Protein 8CRV (pdb70)

GO terms:
  GO:0008804 carbamate kinase activity (F, IMP)
  GO:0008804 carbamate kinase activity (F, EXP)

InterPro domains:
  IPR001048 Aspartate/glutamate/uridylate kinase [PF00696] (1-283)
  IPR003964 Carbamate kinase [PIRSF000723] (2-301)
  IPR003964 Carbamate kinase [PTHR30409] (2-302)
  IPR003964 Carbamate kinase [TIGR00746] (1-301)
  IPR003964 Carbamate kinase [cd04235] (2-301)
  IPR036393 Acetylglutamate kinase-like superfamily [G3DSA:3.40.1160.10] (1-301)
  IPR036393 Acetylglutamate kinase-like superfamily [SSF53633] (1-300)

Sequence (312 aa):
NAMRIVVALGGNALLRRRGEPMTADNQRENVRIAAEQQIAKVAPGNELVIAHGNGPQVGLLALQGAAYDKVSPYPLDVLGAETEGMIGYMIEQEMMGNLLPFEVPFATILTQVEVDGKDPAFQNPTKPIGPVYSREEAERLAAEKGWSIITTPDGDKFRRVVPSPRPKKRRIFEIRRPVKWLLEKGTIVICAGGGGIPTMYDEAGKKLSGVEAVIDKDLCSSLLAQELVADILIIATDVDDAAYVDWGKPTQKAIAQAHPDELERLGFAAGSMGPKVQQAAIEFARATGKDAVIGSSLADIVAITEGKAGTRVSTRKAGIEEYR

B-factor: mean 30.14, std 11.18, range [13.83, 91.55]

Solvent-accessible surface area: 15103 Å² total; per-residue (Å²): 189,59,52,35,0,0,0,1,1,9,20,67,20,1,13,113,228,89,41,89,33,59,58,119,30,0,55,97,10,1,112,82,4,1,80,37,1,12,137,7,9,96,66,36,48,0,0,0,0,1,4,18,30,48,7,3,15,55,53,17,77,98,20,39,82,121,134,173,97,98,70,136,60,8,18,54,16,6,25,70,1,4,35,64,0,0,121,8,3,58,72,5,0,30,120,81,21,89,187,140,40,60,41,20,46,36,94,2,65,0,13,1,65,41,183,15,103,15,48,140,98,30,79,73,48,8,8,37,76,19,53,151,142,69,4,108,120,11,32,94,112,99,66,56,51,60,43,96,58,77,128,90,24,63,33,11,1,20,39,2,114,13,109,100,4,55,32,19,162,52,2,59,134,52,1,113,170,39,8,5,0,1,2,1,3,7,0,5,15,3,5,57,72,66,188,87,49,179,135,52,52,39,24,58,1,25,5,43,39,2,22,0,1,2,25,0,0,54,45,0,108,2,52,6,0,1,0,3,25,85,67,66,7,3,56,17,54,180,65,111,143,74,70,68,17,0,4,23,1,28,0,86,35,0,76,161,63,40,31,48,71,63,125,38,2,67,41,1,66,0,0,6,47,0,0,112,63,47,43,90,6,0,0,0,0,18,15,76,48,2,60,29,0,28,98,37,140,16,3,1,33,0,0,47,154,125,87,28,53,85,90,135

Secondary structure (DSSP, 8-state):
---EEEEEE-GGGTS-TTS---HHHHHHHHHHHHHHHGGG-TTSEEEEEE--HHHHHHHHHHHHH--SSPPPPHHHHHHHHHHHHHHHHHHHHHTTS-TTS-EEE---EEE--TT-GGGGS--EEEEEEE-HHHHHHHHHHH--EEEEETTEEEEEE--PPP-EETTHHHHHHHHHTT-EEEEEETT-EEEEE-TTS--EEE-S----HHHHHHHHHHHTT-SEEEEE-SSSS-EESTTSTT-EEEEEE-HHHHHHHTTTSSTTHHHHHHHHHHHHHHSSEEEEE-GGGHHHHHTTSSSEEE-SSS-SEEE-

Foldseek 3Di:
DEFEEEEEAEPCLQANPPDADDLVRRLVSLLVLLVLVLVNQPRYLAEYEYAQVRPLQVLQAVQVVDDPDRHDFSLVSQQVSLVSNVVSNVVSNCVPDDVVQAEERDAKEFEFEPPFCLQVPFDAFGYDWAAPVVVVVCCVVPVFDWDDDPNTITTGFGAGATDDIDCLVVSLVCSVVRYHYYYCYNVHRYWYADPVNPDIDGDRYGYDSLSSSLNSCLSNVGQEYEHADPAFEDWDPPPHPPIFGWLEAELVQCVVRPCCDDPNNVNSVSQNVSQVSRQHKYFYGHSNCVVCVVVSNTGYIYHNPDHGTDTD

Structure (mmCIF, N/CA/C/O backbone):
data_8CRV
#
_entry.id   8CRV
#
_cell.length_a   56.560
_cell.length_b   56.560
_cell.length_c   250.370
_cell.angle_alpha   90.000
_cell.angle_beta   90.000
_cell.angle_gamma   90.000
#
_symmetry.space_group_name_H-M   'P 43 21 2'
#
loop_
_entity.id
_entity.type
_entity.pdbx_description
1 polymer 'Carbamate kinase'
2 non-polymer 1,2-ETHANEDIOL
3 non-polymer 'FORMIC ACID'
4 non-polymer 'oxidanyl dihydrogen phosphate'
5 non-polymer 'SULFATE ION'
6 water water
#
loop_
_atom_site.group_PDB
_atom_site.id
_atom_site.type_symbol
_atom_site.label_atom_id
_atom_site.label_alt_id
_atom_site.label_comp_id
_atom_site.label_asym_id
_atom_site.label_entity_id
_atom_site.label_seq_id
_atom_site.pdbx_PDB_ins_code
_atom_site.Cartn_x
_atom_site.Cartn_y
_atom_site.Cartn_z
_atom_site.occupancy
_atom_site.B_iso_or_equiv
_atom_site.auth_seq_id
_atom_site.auth_comp_id
_atom_site.auth_asym_id
_atom_site.auth_atom_id
_atom_site.pdbx_PDB_model_num
ATOM 1 N N . ASN A 1 2 ? 7.88756 8.63034 -21.85352 1.000 59.50619 -1 ASN A N 1
ATOM 2 C CA . ASN A 1 2 ? 8.52366 7.64167 -20.98913 1.000 63.17296 -1 ASN A CA 1
ATOM 3 C C . ASN A 1 2 ? 7.47799 6.85021 -20.19709 1.000 60.98104 -1 ASN A C 1
ATOM 4 O O . ASN A 1 2 ? 6.57899 6.24097 -20.78472 1.000 52.60731 -1 ASN A O 1
ATOM 9 N N . ALA A 1 3 ? 7.60871 6.86150 -18.87026 1.000 56.47443 0 ALA A N 1
ATOM 10 C CA . ALA A 1 3 ? 6.69107 6.13398 -18.00447 1.000 53.65789 0 ALA A CA 1
ATOM 11 C C . ALA A 1 3 ? 5.26421 6.64099 -18.17012 1.000 55.50619 0 ALA A C 1
ATOM 12 O O . ALA A 1 3 ? 5.02847 7.82106 -18.44112 1.000 52.07533 0 ALA A O 1
ATOM 14 N N . MET A 1 4 ? 4.30056 5.73439 -18.00727 1.000 34.77155 1 MET A N 1
ATOM 15 C CA . MET A 1 4 ? 2.90486 6.12968 -17.95083 1.000 24.06764 1 MET A CA 1
ATOM 16 C C . MET A 1 4 ? 2.22647 5.41441 -16.79544 1.000 24.93862 1 MET A C 1
ATOM 17 O O . MET A 1 4 ? 2.58745 4.29224 -16.42600 1.000 26.88404 1 MET A O 1
ATOM 22 N N . ARG A 1 5 ? 1.25797 6.09681 -16.20777 1.000 24.55976 2 ARG A N 1
ATOM 23 C CA . ARG A 1 5 ? 0.40007 5.49345 -15.20585 1.000 21.76166 2 ARG A CA 1
ATOM 24 C C . ARG A 1 5 ? -0.83737 4.94124 -15.90381 1.000 21.63412 2 ARG A C 1
ATOM 25 O O . ARG A 1 5 ? -1.61787 5.69309 -16.50296 1.000 21.25584 2 ARG A O 1
ATOM 33 N N . ILE A 1 6 ? -1.00184 3.62461 -15.82786 1.000 20.96956 3 ILE A N 1
ATOM 34 C CA . ILE A 1 6 ? -1.97559 2.87157 -16.60652 1.000 19.22162 3 ILE A CA 1
ATOM 35 C C . ILE A 1 6 ? -2.97382 2.24265 -15.65467 1.000 19.44934 3 ILE A C 1
ATOM 36 O O . ILE A 1 6 ? -2.57350 1.54197 -14.72192 1.000 21.83920 3 ILE A O 1
ATOM 41 N N . VAL A 1 7 ? -4.26547 2.45217 -15.90031 1.000 17.95130 4 VAL A N 1
ATOM 42 C CA . VAL A 1 7 ? -5.30510 1.65793 -15.24604 1.000 18.34350 4 VAL A CA 1
ATOM 43 C C . VAL A 1 7 ? -5.88051 0.71761 -16.29827 1.000 20.17112 4 VAL A C 1
ATOM 44 O O . VAL A 1 7 ? -6.39499 1.17407 -17.32660 1.000 21.41304 4 VAL A O 1
ATOM 48 N N . VAL A 1 8 ? -5.78398 -0.59027 -16.05459 1.000 18.76743 5 VAL A N 1
ATOM 49 C CA . VAL A 1 8 ? -6.35178 -1.60873 -16.94043 1.000 17.95160 5 VAL A CA 1
ATOM 50 C C . VAL A 1 8 ? -7.56833 -2.19764 -16.24609 1.000 19.96267 5 VAL A C 1
ATOM 51 O O . VAL A 1 8 ? -7.45013 -2.74175 -15.13980 1.000 23.00685 5 VAL A O 1
ATOM 55 N N . ALA A 1 9 ? -8.73644 -2.10346 -16.88029 1.000 19.24176 6 ALA A N 1
ATOM 56 C CA . ALA A 1 9 ? -9.95712 -2.69498 -16.33445 1.000 20.28641 6 ALA A CA 1
ATOM 57 C C . ALA A 1 9 ? -10.22767 -4.00311 -17.06383 1.000 19.82524 6 ALA A C 1
ATOM 58 O O . ALA A 1 9 ? -10.59423 -4.00411 -18.24572 1.000 21.98137 6 ALA A O 1
ATOM 60 N N . LEU A 1 10 ? -10.05485 -5.11279 -16.35960 1.000 22.03823 7 LEU A N 1
ATOM 61 C CA . LEU A 1 10 ? -10.24267 -6.43171 -16.95173 1.000 24.32257 7 LEU A CA 1
ATOM 62 C C . LEU A 1 10 ? -11.72649 -6.75103 -17.05471 1.000 28.72350 7 LEU A C 1
ATOM 63 O O . LEU A 1 10 ? -12.47819 -6.55537 -16.09594 1.000 41.50544 7 LEU A O 1
ATOM 68 N N . GLY A 1 11 ? -12.13977 -7.26755 -18.20548 1.000 35.73937 8 GLY A N 1
ATOM 69 C CA . GLY A 1 11 ? -13.52014 -7.66550 -18.37210 1.000 52.44972 8 GLY A CA 1
ATOM 70 C C . GLY A 1 11 ? -13.85277 -8.92327 -17.59216 1.000 49.66058 8 GLY A C 1
ATOM 71 O O . GLY A 1 11 ? -12.98109 -9.70165 -17.20087 1.000 41.35910 8 GLY A O 1
ATOM 72 N N . GLY A 1 12 ? -15.15221 -9.11331 -17.34925 1.000 60.35169 9 GLY A N 1
ATOM 73 C CA . GLY A 1 12 ? -15.59548 -10.31771 -16.66408 1.000 55.82900 9 GLY A CA 1
ATOM 74 C C . GLY A 1 12 ? -15.26526 -11.57832 -17.44025 1.000 43.97109 9 GLY A C 1
ATOM 75 O O . GLY A 1 12 ? -14.83852 -12.58336 -16.86007 1.000 41.84030 9 GLY A O 1
ATOM 76 N N . ASN A 1 13 ? -15.44924 -11.54047 -18.76500 1.000 42.98408 10 ASN A N 1
ATOM 77 C CA . ASN A 1 13 ? -15.07589 -12.67314 -19.60433 1.000 31.51417 10 ASN A CA 1
ATOM 78 C C . ASN A 1 13 ? -13.58014 -12.95084 -19.56672 1.000 31.27268 10 ASN A C 1
ATOM 79 O O . ASN A 1 13 ? -13.15845 -14.04640 -19.94712 1.000 33.88022 10 ASN A O 1
ATOM 84 N N . ALA A 1 14 ? -12.76982 -11.99755 -19.10027 1.000 35.62987 11 ALA A N 1
ATOM 85 C CA . ALA A 1 14 ? -11.33826 -12.24863 -18.97779 1.000 35.12102 11 ALA A CA 1
ATOM 86 C C . ALA A 1 14 ? -11.01007 -13.21151 -17.84317 1.000 32.84993 11 ALA A C 1
ATOM 87 O O . ALA A 1 14 ? -9.91651 -13.78578 -17.83385 1.000 43.20005 11 ALA A O 1
ATOM 89 N N . LEU A 1 15 ? -11.90508 -13.37603 -16.87303 1.000 27.99567 12 LEU A N 1
ATOM 90 C CA . LEU A 1 15 ? -11.66223 -14.28874 -15.75995 1.000 24.08374 12 LEU A CA 1
ATOM 91 C C . LEU A 1 15 ? -12.38720 -15.61083 -15.91585 1.000 26.03893 12 LEU A C 1
ATOM 92 O O . LEU A 1 15 ? -11.90709 -16.63691 -15.41877 1.000 22.45543 12 LEU A O 1
ATOM 97 N N . LEU A 1 16 ? -13.55529 -15.59163 -16.54864 1.000 22.85349 13 LEU A N 1
ATOM 98 C CA . LEU A 1 16 ? -14.33866 -16.79803 -16.76072 1.000 23.07314 13 LEU A CA 1
ATOM 99 C C . LEU A 1 16 ? -15.13843 -16.63399 -18.04107 1.000 26.50468 13 LEU A C 1
ATOM 100 O O . LEU A 1 16 ? -15.88961 -15.66209 -18.19327 1.000 24.14387 13 LEU A O 1
ATOM 105 N N . ARG A 1 17 ? -14.98590 -17.58937 -18.94787 1.000 21.46200 14 ARG A N 1
ATOM 106 C CA . ARG A 1 17 ? -15.73939 -17.54299 -20.18944 1.000 23.30841 14 ARG A CA 1
ATOM 107 C C . ARG A 1 17 ? -17.14555 -18.10550 -19.99982 1.000 24.22034 14 ARG A C 1
ATOM 108 O O . ARG A 1 17 ? -17.41947 -18.88479 -19.08368 1.000 24.83016 14 ARG A O 1
ATOM 116 N N A ARG A 1 18 ? -18.04959 -17.71169 -20.89265 0.595 25.23288 15 ARG A N 1
ATOM 117 N N B ARG A 1 18 ? -18.03835 -17.72337 -20.91056 0.405 25.27195 15 ARG A N 1
ATOM 118 C CA A ARG A 1 18 ? -19.36386 -18.33018 -20.88179 0.595 23.66550 15 ARG A CA 1
ATOM 119 C CA B ARG A 1 18 ? -19.35503 -18.33922 -20.94913 0.405 23.78616 15 ARG A CA 1
ATOM 120 C C A ARG A 1 18 ? -19.23616 -19.81602 -21.19070 0.595 24.35930 15 ARG A C 1
ATOM 121 C C B ARG A 1 18 ? -19.22706 -19.83610 -21.20420 0.405 24.39918 15 ARG A C 1
ATOM 122 O O A ARG A 1 18 ? -18.38523 -20.23085 -21.98427 0.595 24.39245 15 ARG A O 1
ATOM 123 O O B ARG A 1 18 ? -18.37735 -20.27862 -21.98347 0.405 24.47561 15 ARG A O 1
ATOM 138 N N . GLY A 1 19 ? -20.06499 -20.62034 -20.52358 1.000 22.92131 16 GLY A N 1
ATOM 139 C CA . GLY A 1 19 ? -20.15226 -22.04385 -20.77506 1.000 25.07595 16 GLY A CA 1
ATOM 140 C C . GLY A 1 19 ? -19.20224 -22.91633 -19.98366 1.000 25.95041 16 GLY A C 1
ATOM 141 O O . GLY A 1 19 ? -19.17863 -24.13304 -20.20783 1.000 26.10742 16 GLY A O 1
ATOM 142 N N . GLU A 1 20 ? -18.40955 -22.34286 -19.08578 1.000 24.69526 17 GLU A N 1
ATOM 143 C CA . GLU A 1 20 ? -17.56033 -23.14683 -18.21938 1.000 22.07515 17 GLU A CA 1
ATOM 144 C C . GLU A 1 20 ? -17.91041 -22.86866 -16.76604 1.000 22.73671 17 GLU A C 1
ATOM 145 O O . GLU A 1 20 ? -18.28867 -21.74816 -16.41404 1.000 21.94710 17 GLU A O 1
ATOM 151 N N . PRO A 1 21 ? -17.78674 -23.86399 -15.90730 1.000 21.30129 18 PRO A N 1
ATOM 152 C CA . PRO A 1 21 ? -18.17829 -23.67321 -14.50856 1.000 19.48573 18 PRO A CA 1
ATOM 153 C C . PRO A 1 21 ? -17.21840 -22.75748 -13.76846 1.000 20.92140 18 PRO A C 1
ATOM 154 O O . PRO A 1 21 ? -16.03358 -22.64591 -14.09987 1.000 20.47684 18 PRO A O 1
ATOM 158 N N . MET A 1 22 ? -17.76154 -22.09789 -12.74121 1.000 19.85764 19 MET A N 1
ATOM 159 C CA . MET A 1 22 ? -17.02938 -21.14808 -11.90586 1.000 19.84671 19 MET A CA 1
ATOM 160 C C . MET A 1 22 ? -16.19224 -21.92549 -10.89316 1.000 21.80040 19 MET A C 1
ATOM 161 O O . MET A 1 22 ? -16.55301 -22.09792 -9.72734 1.000 23.28575 19 MET A O 1
ATOM 166 N N . THR A 1 23 ? -15.05323 -22.42485 -11.36080 1.000 21.36073 20 THR A N 1
ATOM 167 C CA . THR A 1 23 ? -14.12290 -23.14256 -10.50357 1.000 21.99543 20 THR A CA 1
ATOM 168 C C . THR A 1 23 ? -12.80885 -22.38849 -10.44294 1.000 22.39131 20 THR A C 1
ATOM 169 O O . THR A 1 23 ? -12.48778 -21.58650 -11.32007 1.000 19.79673 20 THR A O 1
ATOM 173 N N . ALA A 1 24 ? -12.04663 -22.65483 -9.38217 1.000 18.76067 21 ALA A N 1
ATOM 174 C CA . ALA A 1 24 ? -10.74337 -22.02303 -9.24994 1.000 20.23357 21 ALA A CA 1
ATOM 175 C C . ALA A 1 24 ? -9.83580 -22.38199 -10.41779 1.000 19.77004 21 ALA A C 1
ATOM 176 O O . ALA A 1 24 ? -9.12571 -21.52015 -10.94650 1.000 19.79858 21 ALA A O 1
ATOM 178 N N . ASP A 1 25 ? -9.83371 -23.65764 -10.82439 1.000 20.32219 22 ASP A N 1
ATOM 179 C CA . ASP A 1 25 ? -8.99478 -24.08428 -11.94131 1.000 20.87561 22 ASP A CA 1
ATOM 180 C C . ASP A 1 25 ? -9.35241 -23.34464 -13.22285 1.000 20.41213 22 ASP A C 1
ATOM 181 O O . ASP A 1 25 ? -8.46407 -22.93746 -13.96997 1.000 22.86896 22 ASP A O 1
ATOM 186 N N . ASN A 1 26 ? -10.64717 -23.19056 -13.50220 1.000 19.21405 23 ASN A N 1
ATOM 187 C CA . ASN A 1 26 ? -11.05048 -22.50219 -14.72786 1.000 20.79126 23 ASN A CA 1
ATOM 188 C C . ASN A 1 26 ? -10.69181 -21.02606 -14.67434 1.000 20.27492 23 ASN A C 1
ATOM 189 O O . ASN A 1 26 ? -10.22719 -20.46044 -15.67364 1.000 21.98246 23 ASN A O 1
ATOM 194 N N . GLN A 1 27 ? -10.86660 -20.39097 -13.50974 1.000 17.85633 24 GLN A N 1
ATOM 195 C CA . GLN A 1 27 ? -10.48182 -18.98969 -13.39978 1.000 17.69772 24 GLN A CA 1
ATOM 196 C C . GLN A 1 27 ? -8.97458 -18.82214 -13.54522 1.000 21.30505 24 GLN A C 1
ATOM 197 O O . GLN A 1 27 ? -8.50729 -17.91856 -14.25171 1.000 19.72901 24 GLN A O 1
ATOM 203 N N . ARG A 1 28 ? -8.19483 -19.68404 -12.88959 1.000 22.14764 25 ARG A N 1
ATOM 204 C CA . ARG A 1 28 ? -6.74289 -19.51811 -12.91407 1.000 21.52100 25 ARG A CA 1
ATOM 205 C C . ARG A 1 28 ? -6.19592 -19.59251 -14.33566 1.000 22.10621 25 ARG A C 1
ATOM 206 O O . ARG A 1 28 ? -5.28220 -18.84545 -14.70051 1.000 23.11588 25 ARG A O 1
ATOM 214 N N . GLU A 1 29 ? -6.71869 -20.49866 -15.15737 1.000 21.84259 26 GLU A N 1
ATOM 215 C CA . GLU A 1 29 ? -6.15488 -20.57750 -16.50148 1.000 24.28340 26 GLU A CA 1
ATOM 216 C C . GLU A 1 29 ? -6.46024 -19.31498 -17.30833 1.000 21.66610 26 GLU A C 1
ATOM 217 O O . GLU A 1 29 ? -5.62864 -18.87916 -18.11233 1.000 23.47295 26 GLU A O 1
ATOM 223 N N . ASN A 1 30 ? -7.60876 -18.67763 -17.06447 1.000 21.37905 27 ASN A N 1
ATOM 224 C CA . ASN A 1 30 ? -7.88408 -17.40516 -17.72217 1.000 18.65974 27 ASN A CA 1
ATOM 225 C C . ASN A 1 30 ? -7.04131 -16.28383 -17.14084 1.000 21.21380 27 ASN A C 1
ATOM 226 O O . ASN A 1 30 ? -6.53992 -15.42910 -17.88116 1.000 21.71278 27 ASN A O 1
ATOM 231 N N . VAL A 1 31 ? -6.85667 -16.27557 -15.82269 1.000 20.51768 28 VAL A N 1
ATOM 232 C CA . VAL A 1 31 ? -6.01230 -15.24632 -15.22528 1.000 18.68432 28 VAL A CA 1
ATOM 233 C C . VAL A 1 31 ? -4.59432 -15.35178 -15.76174 1.000 19.78139 28 VAL A C 1
ATOM 234 O O . VAL A 1 31 ? -3.93983 -14.33859 -16.02672 1.000 21.36483 28 VAL A O 1
ATOM 238 N N . ARG A 1 32 ? -4.09237 -16.58008 -15.92598 1.000 19.50475 29 ARG A N 1
ATOM 239 C CA . ARG A 1 32 ? -2.73771 -16.75364 -16.44254 1.000 21.19724 29 ARG A CA 1
ATOM 240 C C . ARG A 1 32 ? -2.59563 -16.15856 -17.83972 1.000 24.34613 29 ARG A C 1
ATOM 241 O O . ARG A 1 32 ? -1.60406 -15.48525 -18.13503 1.000 25.97337 29 ARG A O 1
ATOM 249 N N . ILE A 1 33 ? -3.59017 -16.38188 -18.70566 1.000 23.01554 30 ILE A N 1
ATOM 250 C CA . ILE A 1 33 ? -3.58217 -15.78997 -20.04349 1.000 22.48653 30 ILE A CA 1
ATOM 251 C C . ILE A 1 33 ? -3.55691 -14.26625 -19.95524 1.000 25.88845 30 ILE A C 1
ATOM 252 O O . ILE A 1 33 ? -2.78221 -13.60065 -20.65587 1.000 27.27287 30 ILE A O 1
ATOM 257 N N . ALA A 1 34 ? -4.40027 -13.69216 -19.09190 1.000 22.88069 31 ALA A N 1
ATOM 258 C CA . ALA A 1 34 ? -4.45319 -12.24035 -18.94366 1.000 20.90934 31 ALA A CA 1
ATOM 259 C C . ALA A 1 34 ? -3.14736 -11.68782 -18.38791 1.000 23.67763 31 ALA A C 1
ATOM 260 O O . ALA A 1 34 ? -2.64367 -10.66286 -18.86402 1.000 25.53707 31 ALA A O 1
ATOM 262 N N . ALA A 1 35 ? -2.60642 -12.33160 -17.35205 1.000 23.04107 32 ALA A N 1
ATOM 263 C CA . ALA A 1 35 ? -1.35410 -11.87791 -16.75931 1.000 23.43405 32 ALA A CA 1
ATOM 264 C C . ALA A 1 35 ? -0.22088 -11.86045 -17.78100 1.000 23.35464 32 ALA A C 1
ATOM 265 O O . ALA A 1 35 ? 0.59975 -10.93218 -17.79351 1.000 23.52338 32 ALA A O 1
ATOM 267 N N . GLU A 1 36 ? -0.16463 -12.87027 -18.65504 1.000 22.07173 33 GLU A N 1
ATOM 268 C CA . GLU A 1 36 ? 0.88198 -12.90679 -19.67287 1.000 21.20376 33 GLU A CA 1
ATOM 269 C C . GLU A 1 36 ? 0.80289 -11.68341 -20.57063 1.000 24.40167 33 GLU A C 1
ATOM 270 O O . GLU A 1 36 ? 1.83111 -11.14923 -20.99544 1.000 27.63855 33 GLU A O 1
ATOM 276 N N A GLN A 1 37 ? -0.41363 -11.20629 -20.82881 0.583 24.13344 34 GLN A N 1
ATOM 277 N N B GLN A 1 37 ? -0.40940 -11.21184 -20.86302 0.417 24.17677 34 GLN A N 1
ATOM 278 C CA A GLN A 1 37 ? -0.61721 -10.05688 -21.70109 0.583 24.11046 34 GLN A CA 1
ATOM 279 C CA B GLN A 1 37 ? -0.54174 -10.03140 -21.71145 0.417 24.12255 34 GLN A CA 1
ATOM 280 C C A GLN A 1 37 ? -0.33606 -8.75181 -20.96479 0.583 23.18771 34 GLN A C 1
ATOM 281 C C B GLN A 1 37 ? -0.26525 -8.75332 -20.93001 0.417 23.22622 34 GLN A C 1
ATOM 282 O O A GLN A 1 37 ? 0.38459 -7.88562 -21.47605 0.583 26.46118 34 GLN A O 1
ATOM 283 O O B GLN A 1 37 ? 0.50219 -7.89564 -21.38408 0.417 25.98342 34 GLN A O 1
ATOM 294 N N . ILE A 1 38 ? -0.87266 -8.61574 -19.74724 1.000 21.65389 35 ILE A N 1
ATOM 295 C CA . ILE A 1 38 ? -0.71601 -7.38785 -18.97016 1.000 20.07655 35 ILE A CA 1
ATOM 296 C C . ILE A 1 38 ? 0.74319 -7.15868 -18.60464 1.000 22.57928 35 ILE A C 1
ATOM 297 O O . ILE A 1 38 ? 1.22456 -6.02125 -18.59861 1.000 24.52377 35 ILE A O 1
ATOM 302 N N . ALA A 1 39 ? 1.48063 -8.23273 -18.31689 1.000 24.10415 36 ALA A N 1
ATOM 303 C CA . ALA A 1 39 ? 2.86685 -8.06377 -17.89702 1.000 26.27622 36 ALA A CA 1
ATOM 304 C C . ALA A 1 39 ? 3.72550 -7.39806 -18.96401 1.000 24.94175 36 ALA A C 1
ATOM 305 O O . ALA A 1 39 ? 4.78343 -6.85068 -18.63088 1.000 25.60711 36 ALA A O 1
ATOM 307 N N . LYS A 1 40 ? 3.28924 -7.41246 -20.23121 1.000 24.21372 37 LYS A N 1
ATOM 308 C CA . LYS A 1 40 ? 4.06828 -6.79915 -21.30342 1.000 24.31088 37 LYS A CA 1
ATOM 309 C C . LYS A 1 40 ? 4.13495 -5.28055 -21.19501 1.000 26.48890 37 LYS A C 1
ATOM 310 O O . LYS A 1 40 ? 5.04273 -4.67763 -21.77399 1.000 30.94343 37 LYS A O 1
ATOM 316 N N . VAL A 1 41 ? 3.20202 -4.64102 -20.49208 1.000 24.51653 38 VAL A N 1
ATOM 317 C CA . VAL A 1 41 ? 3.24894 -3.19231 -20.32615 1.000 26.17799 38 VAL A CA 1
ATOM 318 C C . VAL A 1 41 ? 3.62132 -2.79133 -18.90246 1.000 27.62608 38 VAL A C 1
ATOM 319 O O . VAL A 1 41 ? 3.52323 -1.61249 -18.55162 1.000 29.39627 38 VAL A O 1
ATOM 323 N N . ALA A 1 42 ? 4.06463 -3.74119 -18.07001 1.000 26.26387 39 ALA A N 1
ATOM 324 C CA . ALA A 1 42 ? 4.47706 -3.42140 -16.70467 1.000 27.43449 39 ALA A CA 1
ATOM 325 C C . ALA A 1 42 ? 5.82223 -2.69253 -16.64036 1.000 29.65519 39 ALA A C 1
ATOM 326 O O . ALA A 1 42 ? 5.93237 -1.70195 -15.90296 1.000 30.27248 39 ALA A O 1
ATOM 328 N N . PRO A 1 43 ? 6.85971 -3.13056 -17.36795 1.000 32.51510 40 PRO A N 1
ATOM 329 C CA . PRO A 1 43 ? 8.18733 -2.51619 -17.19387 1.000 34.67577 40 PRO A CA 1
ATOM 330 C C . PRO A 1 43 ? 8.19060 -1.02050 -17.48177 1.000 32.88075 40 PRO A C 1
ATOM 331 O O . PRO A 1 43 ? 7.72354 -0.56531 -18.52912 1.000 35.60393 40 PRO A O 1
ATOM 335 N N . GLY A 1 44 ? 8.73099 -0.25921 -16.53094 1.000 39.19678 41 GLY A N 1
ATOM 336 C CA . GLY A 1 44 ? 8.86388 1.17393 -16.66231 1.000 41.70848 41 GLY A CA 1
ATOM 337 C C . GLY A 1 44 ? 7.60498 1.96771 -16.40245 1.000 39.95888 41 GLY A C 1
ATOM 338 O O . GLY A 1 44 ? 7.66043 3.20274 -16.41800 1.000 38.80158 41 GLY A O 1
ATOM 339 N N . ASN A 1 45 ? 6.47610 1.31239 -16.16169 1.000 29.28881 42 ASN A N 1
ATOM 340 C CA . ASN A 1 45 ? 5.20647 1.99873 -15.99925 1.000 28.76425 42 ASN A CA 1
ATOM 341 C C . ASN A 1 45 ? 4.66579 1.80534 -14.58999 1.000 28.37179 42 ASN A C 1
ATOM 342 O O . ASN A 1 45 ? 5.16884 1.00448 -13.79497 1.000 30.28471 42 ASN A O 1
ATOM 347 N N . GLU A 1 46 ? 3.63272 2.57449 -14.27960 1.000 22.72160 43 GLU A N 1
ATOM 348 C CA . GLU A 1 46 ? 2.92540 2.47605 -13.01224 1.000 23.55698 43 GLU A CA 1
ATOM 349 C C . GLU A 1 46 ? 1.57394 1.86175 -13.32199 1.000 28.88966 43 GLU A C 1
ATOM 350 O O . GLU A 1 46 ? 0.71204 2.51861 -13.91302 1.000 29.38666 43 GLU A O 1
ATOM 356 N N . LEU A 1 47 ? 1.39759 0.60649 -12.93505 1.000 19.93960 44 LEU A N 1
ATOM 357 C CA . LEU A 1 47 ? 0.29713 -0.21365 -13.41568 1.000 19.43999 44 LEU A CA 1
ATOM 358 C C . LEU A 1 47 ? -0.70469 -0.49387 -12.30257 1.000 21.03689 44 LEU A C 1
ATOM 359 O O . LEU A 1 47 ? -0.33506 -0.99164 -11.22726 1.000 20.29314 44 LEU A O 1
ATOM 364 N N . VAL A 1 48 ? -1.97379 -0.19000 -12.57568 1.000 19.27510 45 VAL A N 1
ATOM 365 C CA . VAL A 1 48 ? -3.10067 -0.52010 -11.70461 1.000 17.39767 45 VAL A CA 1
ATOM 366 C C . VAL A 1 48 ? -3.99719 -1.47312 -12.47582 1.000 19.03938 45 VAL A C 1
ATOM 367 O O . VAL A 1 48 ? -4.31819 -1.21593 -13.64179 1.000 19.04757 45 VAL A O 1
ATOM 371 N N . ILE A 1 49 ? -4.40836 -2.56193 -11.83226 1.000 19.73993 46 ILE A N 1
ATOM 372 C CA . ILE A 1 49 ? -5.25693 -3.57086 -12.45881 1.000 18.12144 46 ILE A CA 1
ATOM 373 C C . ILE A 1 49 ? -6.55972 -3.62862 -11.68725 1.000 19.27896 46 ILE A C 1
ATOM 374 O O . ILE A 1 49 ? -6.56334 -3.95764 -10.49119 1.000 20.30188 46 ILE A O 1
ATOM 379 N N . ALA A 1 50 ? -7.65970 -3.33334 -12.36050 1.000 18.40227 47 ALA A N 1
ATOM 380 C CA . ALA A 1 50 ? -8.98602 -3.56103 -11.81024 1.000 20.73488 47 ALA A CA 1
ATOM 381 C C . ALA A 1 50 ? -9.66621 -4.65945 -12.61491 1.000 19.62537 47 ALA A C 1
ATOM 382 O O . ALA A 1 50 ? -9.18214 -5.08828 -13.66633 1.000 21.31067 47 ALA A O 1
ATOM 384 N N . HIS A 1 51 ? -10.78657 -5.14695 -12.09250 1.000 20.31124 48 HIS A N 1
ATOM 385 C CA . HIS A 1 51 ? -11.41239 -6.30993 -12.70426 1.000 22.07206 48 HIS A CA 1
ATOM 386 C C . HIS A 1 51 ? -12.87273 -6.36834 -12.28812 1.000 19.22489 48 HIS A C 1
ATOM 387 O O . HIS A 1 51 ? -13.29592 -5.71489 -11.32774 1.000 21.55406 48 HIS A O 1
ATOM 394 N N . GLY A 1 52 ? -13.63232 -7.19266 -13.00851 1.000 23.55291 49 GLY A N 1
ATOM 395 C CA . GLY A 1 52 ? -15.00282 -7.48037 -12.64094 1.000 24.32121 49 GLY A CA 1
ATOM 396 C C . GLY A 1 52 ? -15.09074 -8.64036 -11.66134 1.000 21.43000 49 GLY A C 1
ATOM 397 O O . GLY A 1 52 ? -14.09286 -9.22010 -11.23882 1.000 22.66215 49 GLY A O 1
ATOM 398 N N . ASN A 1 53 ? -16.33020 -8.98807 -11.30221 1.000 18.84848 50 ASN A N 1
ATOM 399 C CA . ASN A 1 53 ? -16.50978 -10.10850 -10.38043 1.000 18.85060 50 ASN A CA 1
ATOM 400 C C . ASN A 1 53 ? -17.85143 -10.80937 -10.57041 1.000 21.00323 50 ASN A C 1
ATOM 401 O O . ASN A 1 53 ? -18.32377 -11.46987 -9.63913 1.000 19.00318 50 ASN A O 1
ATOM 406 N N . GLY A 1 54 ? -18.47582 -10.69406 -11.73770 1.000 25.12579 51 GLY A N 1
ATOM 407 C CA . GLY A 1 54 ? -19.82230 -11.18166 -11.93660 1.000 22.32557 51 GLY A CA 1
ATOM 408 C C . GLY A 1 54 ? -20.04048 -12.64070 -11.58892 1.000 20.97459 51 GLY A C 1
ATOM 409 O O . GLY A 1 54 ? -20.86592 -12.97430 -10.73308 1.000 21.00393 51 GLY A O 1
ATOM 410 N N . PRO A 1 55 ? -19.31228 -13.54282 -12.24803 1.000 22.63434 52 PRO A N 1
ATOM 411 C CA . PRO A 1 55 ? -19.50583 -14.97243 -11.95679 1.000 21.73589 52 PRO A CA 1
ATOM 412 C C . PRO A 1 55 ? -19.06932 -15.34252 -10.55901 1.000 21.25611 52 PRO A C 1
ATOM 413 O O . PRO A 1 55 ? -19.63696 -16.26574 -9.95999 1.000 21.07596 52 PRO A O 1
ATOM 417 N N . GLN A 1 56 ? -18.07059 -14.64090 -10.02593 1.000 17.99425 53 GLN A N 1
ATOM 418 C CA . GLN A 1 56 ? -17.55357 -14.97223 -8.70330 1.000 16.75204 53 GLN A CA 1
ATOM 419 C C . GLN A 1 56 ? -18.54291 -14.57391 -7.62251 1.000 17.96769 53 GLN A C 1
ATOM 420 O O . GLN A 1 56 ? -18.85221 -15.36821 -6.72189 1.000 18.35638 53 GLN A O 1
ATOM 426 N N . VAL A 1 57 ? -19.04033 -13.33418 -7.67691 1.000 19.14885 54 VAL A N 1
ATOM 427 C CA . VAL A 1 57 ? -19.99190 -12.91437 -6.65164 1.000 19.80644 54 VAL A CA 1
ATOM 428 C C . VAL A 1 57 ? -21.30358 -13.65773 -6.84661 1.000 21.05221 54 VAL A C 1
ATOM 429 O O . VAL A 1 57 ? -21.98416 -13.99946 -5.87150 1.000 20.35167 54 VAL A O 1
ATOM 433 N N . GLY A 1 58 ? -21.63573 -13.99030 -8.09619 1.000 20.35556 55 GLY A N 1
ATOM 434 C CA . GLY A 1 58 ? -22.83481 -14.76889 -8.33809 1.000 21.41978 55 GLY A CA 1
ATOM 435 C C . GLY A 1 58 ? -22.78616 -16.13719 -7.68638 1.000 21.55380 55 GLY A C 1
ATOM 436 O O . GLY A 1 58 ? -23.77715 -16.59592 -7.11333 1.000 20.81968 55 GLY A O 1
ATOM 437 N N . LEU A 1 59 ? -21.63040 -16.80781 -7.75798 1.000 19.19168 56 LEU A N 1
ATOM 438 C CA . LEU A 1 59 ? -21.52073 -18.12647 -7.13787 1.000 19.63726 56 LEU A CA 1
ATOM 439 C C . LEU A 1 59 ? -21.60139 -18.04311 -5.61578 1.000 18.26026 56 LEU A C 1
ATOM 440 O O . LEU A 1 59 ? -22.25775 -18.87924 -4.98142 1.000 19.29737 56 LEU A O 1
ATOM 445 N N . LEU A 1 60 ? -20.91790 -17.06690 -5.00360 1.000 17.95392 57 LEU A N 1
ATOM 446 C CA . LEU A 1 60 ? -21.03306 -16.88823 -3.55803 1.000 19.05462 57 LEU A CA 1
ATOM 447 C C . LEU A 1 60 ? -22.48461 -16.69190 -3.15223 1.000 17.84344 57 LEU A C 1
ATOM 448 O O . LEU A 1 60 ? -22.92745 -17.21297 -2.12144 1.000 20.50467 57 LEU A O 1
ATOM 453 N N . ALA A 1 61 ? -23.24155 -15.94283 -3.95920 1.000 19.78661 58 ALA A N 1
ATOM 454 C CA . ALA A 1 61 ? -24.64714 -15.72273 -3.64959 1.000 20.26446 58 ALA A CA 1
ATOM 455 C C . ALA A 1 61 ? -25.42902 -17.02224 -3.73259 1.000 20.68178 58 ALA A C 1
ATOM 456 O O . ALA A 1 61 ? -26.27931 -17.29839 -2.87447 1.000 21.36913 58 ALA A O 1
ATOM 458 N N . LEU A 1 62 ? -25.12801 -17.84981 -4.73152 1.000 18.06825 59 LEU A N 1
ATOM 459 C CA . LEU A 1 62 ? -25.80026 -19.14214 -4.86451 1.000 19.31688 59 LEU A CA 1
ATOM 460 C C . LEU A 1 62 ? -25.46214 -20.06032 -3.69533 1.000 23.29728 59 LEU A C 1
ATOM 461 O O . LEU A 1 62 ? -26.34235 -20.73314 -3.14622 1.000 21.12511 59 LEU A O 1
ATOM 466 N N . GLN A 1 63 ? -24.18669 -20.13028 -3.32679 1.000 21.12435 60 GLN A N 1
ATOM 467 C CA . GLN A 1 63 ? -23.78711 -21.02547 -2.24483 1.000 18.31382 60 GLN A CA 1
ATOM 468 C C . GLN A 1 63 ? -24.38416 -20.59174 -0.91392 1.000 19.98508 60 GLN A C 1
ATOM 469 O O . GLN A 1 63 ? -24.82078 -21.43792 -0.11873 1.000 22.88630 60 GLN A O 1
ATOM 475 N N . GLY A 1 64 ? -24.40870 -19.28041 -0.65707 1.000 21.64916 61 GLY A N 1
ATOM 476 C CA . GLY A 1 64 ? -24.99798 -18.78720 0.57901 1.000 23.51861 61 GLY A CA 1
ATOM 477 C C . GLY A 1 64 ? -26.49736 -19.00509 0.62404 1.000 23.47037 61 GLY A C 1
ATOM 478 O O . GLY A 1 64 ? -27.04569 -19.39140 1.65856 1.000 24.83590 61 GLY A O 1
ATOM 479 N N . ALA A 1 65 ? -27.17353 -18.81064 -0.50982 1.000 22.61451 62 ALA A N 1
ATOM 480 C CA . ALA A 1 65 ? -28.62054 -19.00732 -0.54136 1.000 23.37730 62 ALA A CA 1
ATOM 481 C C . ALA A 1 65 ? -28.99589 -20.46912 -0.35370 1.000 28.08153 62 ALA A C 1
ATOM 482 O O . ALA A 1 65 ? -30.03693 -20.76776 0.24493 1.000 30.86195 62 ALA A O 1
ATOM 484 N N . ALA A 1 66 ? -28.17794 -21.38845 -0.86963 1.000 24.15944 63 ALA A N 1
ATOM 485 C CA . ALA A 1 66 ? -28.46356 -22.81167 -0.74367 1.000 24.34892 63 ALA A CA 1
ATOM 486 C C . ALA A 1 66 ? -28.23311 -23.34017 0.66539 1.000 26.38993 63 ALA A C 1
ATOM 487 O O . ALA A 1 66 ? -28.81578 -24.36701 1.03049 1.000 28.65421 63 ALA A O 1
ATOM 489 N N . TYR A 1 67 ? -27.38972 -22.67544 1.44956 1.000 26.44263 64 TYR A N 1
ATOM 490 C CA . TYR A 1 67 ? -26.97597 -23.15458 2.76274 1.000 25.55609 64 TYR A CA 1
ATOM 491 C C . TYR A 1 67 ? -27.90316 -22.54820 3.81385 1.000 26.16952 64 TYR A C 1
ATOM 492 O O . TYR A 1 67 ? -27.82486 -21.35212 4.10608 1.000 34.76600 64 TYR A O 1
ATOM 501 N N . ASP A 1 68 ? -28.77605 -23.36428 4.38937 1.000 31.33672 65 ASP A N 1
ATOM 502 C CA . ASP A 1 68 ? -29.83606 -22.81971 5.22683 1.000 35.32682 65 ASP A CA 1
ATOM 503 C C . ASP A 1 68 ? -29.47886 -22.76310 6.70524 1.000 34.87457 65 ASP A C 1
ATOM 504 O O . ASP A 1 68 ? -30.26285 -22.22483 7.49176 1.000 37.82320 65 ASP A O 1
ATOM 509 N N . LYS A 1 69 ? -28.30828 -23.26455 7.10169 1.000 31.08807 66 LYS A N 1
ATOM 510 C CA . LYS A 1 69 ? -28.00489 -23.36456 8.52891 1.000 29.40720 66 LYS A CA 1
ATOM 511 C C . LYS A 1 69 ? -27.66567 -22.01435 9.15022 1.000 27.68743 66 LYS A C 1
ATOM 512 O O . LYS A 1 69 ? -27.89496 -21.81484 10.35270 1.000 29.59130 66 LYS A O 1
ATOM 518 N N . VAL A 1 70 ? -27.10893 -21.08492 8.37055 1.000 27.76230 67 VAL A N 1
ATOM 519 C CA . VAL A 1 70 ? -26.75877 -19.75447 8.85467 1.000 27.01273 67 VAL A CA 1
ATOM 520 C C . VAL A 1 70 ? -27.22583 -18.74034 7.81942 1.000 27.34510 67 VAL A C 1
ATOM 521 O O . VAL A 1 70 ? -27.28768 -19.03454 6.62115 1.000 29.99499 67 VAL A O 1
ATOM 525 N N . SER A 1 71 ? -27.56880 -17.54944 8.28894 1.000 26.65260 68 SER A N 1
ATOM 526 C CA . SER A 1 71 ? -28.02612 -16.50122 7.37904 1.000 27.51973 68 SER A CA 1
ATOM 527 C C . SER A 1 71 ? -26.84755 -15.96937 6.56941 1.000 25.30442 68 SER A C 1
ATOM 528 O O . SER A 1 71 ? -25.83712 -15.56547 7.15703 1.000 26.25167 68 SER A O 1
ATOM 531 N N . PRO A 1 72 ? -26.93592 -15.93713 5.24037 1.000 24.44899 69 PRO A N 1
ATOM 532 C CA . PRO A 1 72 ? -25.75752 -15.63206 4.42492 1.000 20.42183 69 PRO A CA 1
ATOM 533 C C . PRO A 1 72 ? -25.39288 -14.15521 4.44964 1.000 19.90169 69 PRO A C 1
ATOM 534 O O . PRO A 1 72 ? -26.21889 -13.27996 4.71686 1.000 24.46419 69 PRO A O 1
ATOM 538 N N . TYR A 1 73 ? -24.12767 -13.89377 4.11522 1.000 19.50171 70 TYR A N 1
ATOM 539 C CA . TYR A 1 73 ? -23.59110 -12.54109 4.18409 1.000 18.08223 70 TYR A CA 1
ATOM 540 C C . TYR A 1 73 ? -24.28109 -11.62275 3.17736 1.000 18.93979 70 TYR A C 1
ATOM 541 O O . TYR A 1 73 ? -24.71862 -12.06620 2.11035 1.000 20.64436 70 TYR A O 1
ATOM 550 N N . PRO A 1 74 ? -24.33315 -10.32537 3.46232 1.000 17.73518 71 PRO A N 1
ATOM 551 C CA . PRO A 1 74 ? -24.88651 -9.37385 2.48872 1.000 19.86199 71 PRO A CA 1
ATOM 552 C C . PRO A 1 74 ? -23.94502 -9.15169 1.30933 1.000 19.68555 71 PRO A C 1
ATOM 553 O O . PRO A 1 74 ? -22.75990 -9.48930 1.32833 1.000 18.08956 71 PRO A O 1
ATOM 557 N N . LEU A 1 75 ? -24.49421 -8.51908 0.26572 1.000 17.93827 72 LEU A N 1
ATOM 558 C CA . LEU A 1 75 ? -23.80293 -8.46273 -1.01923 1.000 18.41737 72 LEU A CA 1
ATOM 559 C C . LEU A 1 75 ? -22.50828 -7.65451 -0.95459 1.000 17.60761 72 LEU A C 1
ATOM 560 O O . LEU A 1 75 ? -21.56444 -7.95111 -1.69864 1.000 18.47757 72 LEU A O 1
ATOM 565 N N . ASP A 1 76 ? -22.43724 -6.63014 -0.10032 1.000 19.66199 73 ASP A N 1
ATOM 566 C CA . ASP A 1 76 ? -21.18784 -5.88165 0.01009 1.000 18.69547 73 ASP A CA 1
ATOM 567 C C . ASP A 1 76 ? -20.08082 -6.77548 0.54454 1.000 18.69798 73 ASP A C 1
ATOM 568 O O . ASP A 1 76 ? -18.94325 -6.73615 0.05975 1.000 18.51880 73 ASP A O 1
ATOM 573 N N . VAL A 1 77 ? -20.40375 -7.59645 1.54351 1.000 17.28002 74 VAL A N 1
ATOM 574 C CA . VAL A 1 77 ? -19.42814 -8.52330 2.09931 1.000 17.27334 74 VAL A CA 1
ATOM 575 C C . VAL A 1 77 ? -19.02401 -9.56620 1.06112 1.000 18.23171 74 VAL A C 1
ATOM 576 O O . VAL A 1 77 ? -17.84676 -9.93590 0.96673 1.000 17.52300 74 VAL A O 1
ATOM 580 N N . LEU A 1 78 ? -19.98085 -10.06881 0.27488 1.000 17.16926 75 LEU A N 1
ATOM 581 C CA . LEU A 1 78 ? -19.60808 -10.96441 -0.82293 1.000 17.89766 75 LEU A CA 1
ATOM 582 C C . LEU A 1 78 ? -18.65943 -10.28031 -1.79898 1.000 16.93594 75 LEU A C 1
ATOM 583 O O . LEU A 1 78 ? -17.69170 -10.89460 -2.26549 1.000 18.38030 75 LEU A O 1
ATOM 588 N N . GLY A 1 79 ? -18.90152 -8.99914 -2.09982 1.000 15.56923 76 GLY A N 1
ATOM 589 C CA . GLY A 1 79 ? -17.97850 -8.26588 -2.95379 1.000 17.36121 76 GLY A CA 1
ATOM 590 C C . GLY A 1 79 ? -16.56692 -8.26320 -2.40321 1.000 19.23849 76 GLY A C 1
ATOM 591 O O . GLY A 1 79 ? -15.59929 -8.49800 -3.13247 1.000 17.29624 76 GLY A O 1
ATOM 592 N N . ALA A 1 80 ? -16.43490 -7.98805 -1.10663 1.000 17.43612 77 ALA A N 1
ATOM 593 C CA . ALA A 1 80 ? -15.12226 -8.01596 -0.47258 1.000 15.69685 77 ALA A CA 1
ATOM 594 C C . ALA A 1 80 ? -14.46192 -9.37763 -0.62963 1.000 17.92841 77 ALA A C 1
ATOM 595 O O . ALA A 1 80 ? -13.25035 -9.46622 -0.87171 1.000 17.47669 77 ALA A O 1
ATOM 597 N N . GLU A 1 81 ? -15.23624 -10.45345 -0.48740 1.000 16.62190 78 GLU A N 1
ATOM 598 C CA . GLU A 1 81 ? -14.66078 -11.78530 -0.63524 1.000 16.02219 78 GLU A CA 1
ATOM 599 C C . GLU A 1 81 ? -14.13610 -12.00333 -2.05263 1.000 18.46797 78 GLU A C 1
ATOM 600 O O . GLU A 1 81 ? -13.06002 -12.58550 -2.23617 1.000 18.87833 78 GLU A O 1
ATOM 606 N N . THR A 1 82 ? -14.87547 -11.54825 -3.07314 1.000 17.66069 79 THR A N 1
ATOM 607 C CA . THR A 1 82 ? -14.37010 -11.72150 -4.44276 1.000 16.81326 79 THR A CA 1
ATOM 608 C C . THR A 1 82 ? -13.10175 -10.92010 -4.69214 1.000 18.39839 79 THR A C 1
ATOM 609 O O . THR A 1 82 ? -12.28050 -11.31623 -5.53169 1.000 18.37544 79 THR A O 1
ATOM 613 N N . GLU A 1 83 ? -12.93548 -9.77465 -4.02343 1.000 16.98902 80 GLU A N 1
ATOM 614 C CA . GLU A 1 83 ? -11.70089 -9.01508 -4.21142 1.000 17.97885 80 GLU A CA 1
ATOM 615 C C . GLU A 1 83 ? -10.50845 -9.81757 -3.71232 1.000 17.43652 80 GLU A C 1
ATOM 616 O O . GLU A 1 83 ? -9.44108 -9.82169 -4.34503 1.000 19.19121 80 GLU A O 1
ATOM 622 N N . GLY A 1 84 ? -10.68488 -10.52986 -2.59989 1.000 18.74160 81 GLY A N 1
ATOM 623 C CA . GLY A 1 84 ? -9.63192 -11.41131 -2.12424 1.000 18.88095 81 GLY A CA 1
ATOM 624 C C . GLY A 1 84 ? -9.36848 -12.56217 -3.07860 1.000 17.15162 81 GLY A C 1
ATOM 625 O O . GLY A 1 84 ? -8.22156 -12.84575 -3.42994 1.000 19.60457 81 GLY A O 1
ATOM 626 N N . MET A 1 85 ? -10.42747 -13.22263 -3.53312 1.000 15.59144 82 MET A N 1
ATOM 627 C CA . MET A 1 85 ? -10.23708 -14.40895 -4.35929 1.000 18.73097 82 MET A CA 1
ATOM 628 C C . MET A 1 85 ? -9.57963 -14.05607 -5.68904 1.000 16.97911 82 MET A C 1
ATOM 629 O O . MET A 1 85 ? -8.60567 -14.69958 -6.10010 1.000 18.85256 82 MET A O 1
ATOM 634 N N . ILE A 1 86 ? -10.09143 -13.03111 -6.36770 1.000 15.17948 83 ILE A N 1
ATOM 635 C CA . ILE A 1 86 ? -9.60491 -12.70029 -7.70542 1.000 13.83207 83 ILE A CA 1
ATOM 636 C C . ILE A 1 86 ? -8.25850 -12.00777 -7.61743 1.000 18.63824 83 ILE A C 1
ATOM 637 O O . ILE A 1 86 ? -7.33659 -12.32220 -8.38457 1.000 18.02590 83 ILE A O 1
ATOM 642 N N . GLY A 1 87 ? -8.12607 -11.07396 -6.66531 1.000 18.89724 84 GLY A N 1
ATOM 643 C CA . GLY A 1 87 ? -6.87497 -10.34184 -6.52781 1.000 17.12521 84 GLY A CA 1
ATOM 644 C C . GLY A 1 87 ? -5.71498 -11.26556 -6.21769 1.000 18.19131 84 GLY A C 1
ATOM 645 O O . GLY A 1 87 ? -4.63489 -11.14063 -6.79702 1.000 17.76665 84 GLY A O 1
ATOM 646 N N . TYR A 1 88 ? -5.93439 -12.21626 -5.31133 1.000 18.11009 85 TYR A N 1
ATOM 647 C CA . TYR A 1 88 ? -4.92884 -13.22998 -5.01321 1.000 17.38912 85 TYR A CA 1
ATOM 648 C C . TYR A 1 88 ? -4.43007 -13.90512 -6.28453 1.000 17.59292 85 TYR A C 1
ATOM 649 O O . TYR A 1 88 ? -3.21633 -14.01778 -6.51522 1.000 18.20630 85 TYR A O 1
ATOM 658 N N . MET A 1 89 ? -5.35551 -14.38480 -7.11893 1.000 17.76506 86 MET A N 1
ATOM 659 C CA . MET A 1 89 ? -4.92726 -15.08057 -8.33221 1.000 18.49813 86 MET A CA 1
ATOM 660 C C . MET A 1 89 ? -4.17250 -14.16254 -9.28077 1.000 17.76795 86 MET A C 1
ATOM 661 O O . MET A 1 89 ? -3.15431 -14.56280 -9.85327 1.000 19.37945 86 MET A O 1
ATOM 666 N N . ILE A 1 90 ? -4.65830 -12.93161 -9.47819 1.000 17.91171 87 ILE A N 1
ATOM 667 C CA . ILE A 1 90 ? -3.96700 -12.01165 -10.37926 1.000 17.54775 87 ILE A CA 1
ATOM 668 C C . ILE A 1 90 ? -2.56642 -11.72597 -9.86407 1.000 19.30585 87 ILE A C 1
ATOM 669 O O . ILE A 1 90 ? -1.58779 -11.76864 -10.62521 1.000 18.58646 87 ILE A O 1
ATOM 674 N N . GLU A 1 91 ? -2.45072 -11.43680 -8.56344 1.000 18.02052 88 GLU A N 1
ATOM 675 C CA . GLU A 1 91 ? -1.14216 -11.14565 -7.98845 1.000 16.58437 88 GLU A CA 1
ATOM 676 C C . GLU A 1 91 ? -0.20145 -12.33610 -8.12576 1.000 18.58895 88 GLU A C 1
ATOM 677 O O . GLU A 1 91 ? 0.97428 -12.17334 -8.47506 1.000 19.58727 88 GLU A O 1
ATOM 683 N N . GLN A 1 92 ? -0.69417 -13.54322 -7.85972 1.000 17.25208 89 GLN A N 1
ATOM 684 C CA . GLN A 1 92 ? 0.18474 -14.70674 -7.90744 1.000 18.99457 89 GLN A CA 1
ATOM 685 C C . GLN A 1 92 ? 0.63794 -14.99596 -9.33439 1.000 18.02100 89 GLN A C 1
ATOM 686 O O . GLN A 1 92 ? 1.81599 -15.27902 -9.57533 1.000 19.55645 89 GLN A O 1
ATOM 692 N N . GLU A 1 93 ? -0.28278 -14.94161 -10.28751 1.000 17.77886 90 GLU A N 1
ATOM 693 C CA . GLU A 1 93 ? 0.09751 -15.21298 -11.67244 1.000 19.10982 90 GLU A CA 1
ATOM 694 C C . GLU A 1 93 ? 1.04834 -14.15255 -12.21516 1.000 20.31551 90 GLU A C 1
ATOM 695 O O . GLU A 1 93 ? 2.03365 -14.48314 -12.88333 1.000 24.11327 90 GLU A O 1
ATOM 701 N N A MET A 1 94 ? 0.76248 -12.87229 -11.94746 0.734 20.05109 91 MET A N 1
ATOM 702 N N B MET A 1 94 ? 0.79012 -12.87659 -11.92901 0.266 20.21054 91 MET A N 1
ATOM 703 C CA A MET A 1 94 ? 1.66398 -11.80283 -12.37672 0.734 21.77686 91 MET A CA 1
ATOM 704 C CA B MET A 1 94 ? 1.69847 -11.84145 -12.41071 0.266 21.81347 91 MET A CA 1
ATOM 705 C C A MET A 1 94 ? 3.04998 -11.96111 -11.76244 0.734 23.76797 91 MET A C 1
ATOM 706 C C B MET A 1 94 ? 3.06880 -11.95612 -11.76032 0.266 23.73384 91 MET A C 1
ATOM 707 O O A MET A 1 94 ? 4.06724 -11.78285 -12.44517 0.734 25.76475 91 MET A O 1
ATOM 708 O O B MET A 1 94 ? 4.09552 -11.74913 -12.41910 0.266 25.79992 91 MET A O 1
ATOM 717 N N . GLY A 1 95 ? 3.10677 -12.28494 -10.46824 1.000 20.62852 92 GLY A N 1
ATOM 718 C CA . GLY A 1 95 ? 4.38375 -12.40823 -9.79177 1.000 24.81762 92 GLY A CA 1
ATOM 719 C C . GLY A 1 95 ? 5.23669 -13.52553 -10.34676 1.000 29.57470 92 GLY A C 1
ATOM 720 O O . GLY A 1 95 ? 6.46843 -13.45682 -10.29446 1.000 37.67015 92 GLY A O 1
ATOM 721 N N . ASN A 1 96 ? 4.60560 -14.56383 -10.88703 1.000 22.99363 93 ASN A N 1
ATOM 722 C CA . ASN A 1 96 ? 5.37272 -15.63238 -11.50990 1.000 26.42077 93 ASN A CA 1
ATOM 723 C C . ASN A 1 96 ? 5.99441 -15.20646 -12.82717 1.000 28.64498 93 ASN A C 1
ATOM 724 O O . ASN A 1 96 ? 6.88668 -15.90286 -13.32378 1.000 29.42086 93 ASN A O 1
ATOM 729 N N . LEU A 1 97 ? 5.55688 -14.08095 -13.38572 1.000 25.25908 94 LEU A N 1
ATOM 730 C CA . LEU A 1 97 ? 6.01814 -13.61663 -14.69073 1.000 26.67635 94 LEU A CA 1
ATOM 731 C C . LEU A 1 97 ? 7.04209 -12.49751 -14.60869 1.000 36.78030 94 LEU A C 1
ATOM 732 O O . LEU A 1 97 ? 7.91916 -12.40517 -15.47481 1.000 40.25422 94 LEU A O 1
ATOM 737 N N . LEU A 1 98 ? 6.96081 -11.66221 -13.61450 1.000 29.81181 95 LEU A N 1
ATOM 738 C CA . LEU A 1 98 ? 7.83078 -10.50582 -13.57366 1.000 30.35483 95 LEU A CA 1
ATOM 739 C C . LEU A 1 98 ? 8.96621 -10.73614 -12.59242 1.000 32.50045 95 LEU A C 1
ATOM 740 O O . LEU A 1 98 ? 8.90576 -11.65473 -11.76879 1.000 36.66113 95 LEU A O 1
ATOM 745 N N . PRO A 1 99 ? 10.04294 -9.95321 -12.68887 1.000 33.37206 96 PRO A N 1
ATOM 746 C CA . PRO A 1 99 ? 11.11211 -10.04561 -11.69116 1.000 37.02012 96 PRO A CA 1
ATOM 747 C C . PRO A 1 99 ? 10.54803 -9.86855 -10.29446 1.000 36.04705 96 PRO A C 1
ATOM 748 O O . PRO A 1 99 ? 9.71086 -8.99875 -10.04911 1.000 36.60724 96 PRO A O 1
ATOM 752 N N . PHE A 1 100 ? 11.00173 -10.71238 -9.37011 0.800 39.89642 97 PHE A N 1
ATOM 753 C CA . PHE A 1 100 ? 10.40614 -10.67420 -8.04433 0.761 39.26074 97 PHE A CA 1
ATOM 754 C C . PHE A 1 100 ? 10.63020 -9.33338 -7.36036 0.760 36.44184 97 PHE A C 1
ATOM 755 O O . PHE A 1 100 ? 9.93919 -9.02665 -6.38282 0.717 37.10643 97 PHE A O 1
ATOM 763 N N . GLU A 1 101 ? 11.58436 -8.53709 -7.85154 1.000 34.40947 98 GLU A N 1
ATOM 764 C CA . GLU A 1 101 ? 11.78732 -7.19221 -7.32433 1.000 39.35952 98 GLU A CA 1
ATOM 765 C C . GLU A 1 101 ? 10.57620 -6.29619 -7.55581 1.000 45.35279 98 GLU A C 1
ATOM 766 O O . GLU A 1 101 ? 10.33424 -5.38107 -6.76196 1.000 41.84802 98 GLU A O 1
ATOM 772 N N . VAL A 1 102 ? 9.81488 -6.52583 -8.62731 1.000 36.80700 99 VAL A N 1
ATOM 773 C CA . VAL A 1 102 ? 8.60082 -5.74958 -8.87994 1.000 31.49352 99 VAL A CA 1
ATOM 774 C C . VAL A 1 102 ? 7.62427 -6.00149 -7.73899 1.000 27.56270 99 VAL A C 1
ATOM 775 O O . VAL A 1 102 ? 7.15851 -7.13593 -7.57050 1.000 28.25390 99 VAL A O 1
ATOM 779 N N . PRO A 1 103 ? 7.31539 -5.00652 -6.91033 1.000 26.13853 100 PRO A N 1
ATOM 780 C CA . PRO A 1 103 ? 6.39327 -5.24597 -5.79801 1.000 25.39595 100 PRO A CA 1
ATOM 781 C C . PRO A 1 103 ? 4.95603 -5.32338 -6.28471 1.000 20.51342 100 PRO A C 1
ATOM 782 O O . PRO A 1 103 ? 4.58054 -4.69012 -7.27200 1.000 21.13938 100 PRO A O 1
ATOM 786 N N . PHE A 1 104 ? 4.15713 -6.11218 -5.56928 1.000 20.80424 101 PHE A N 1
ATOM 787 C CA . PHE A 1 104 ? 2.72274 -6.23416 -5.79672 1.000 22.37361 101 PHE A CA 1
ATOM 788 C C . PHE A 1 104 ? 1.93696 -5.91979 -4.53823 1.000 21.42802 101 PHE A C 1
ATOM 789 O O . PHE A 1 104 ? 2.38341 -6.20104 -3.42268 1.000 22.22328 101 PHE A O 1
ATOM 797 N N . ALA A 1 105 ? 0.72967 -5.39415 -4.73086 1.000 19.17997 102 ALA A N 1
ATOM 798 C CA . ALA A 1 105 ? -0.19642 -5.22444 -3.61432 1.000 20.06978 102 ALA A CA 1
ATOM 799 C C . ALA A 1 105 ? -1.60813 -5.34906 -4.14587 1.000 21.67751 102 ALA A C 1
ATOM 800 O O . ALA A 1 105 ? -1.93831 -4.72780 -5.16114 1.000 20.03327 102 ALA A O 1
ATOM 802 N N . THR A 1 106 ? -2.41696 -6.16604 -3.48586 1.000 17.38638 103 THR A N 1
ATOM 803 C CA . THR A 1 106 ? -3.85080 -6.23240 -3.72654 1.000 17.81960 103 THR A CA 1
ATOM 804 C C . THR A 1 106 ? -4.55370 -5.53990 -2.56705 1.000 21.01347 103 THR A C 1
ATOM 805 O O . THR A 1 106 ? -4.42788 -5.97257 -1.41037 1.000 19.60724 103 THR A O 1
ATOM 809 N N . ILE A 1 107 ? -5.28727 -4.47401 -2.87371 1.000 21.27321 104 ILE A N 1
ATOM 810 C CA . ILE A 1 107 ? -5.90394 -3.60562 -1.87413 1.000 18.88275 104 ILE A CA 1
ATOM 811 C C . ILE A 1 107 ? -7.41168 -3.78166 -1.93386 1.000 18.41161 104 ILE A C 1
ATOM 812 O O . ILE A 1 107 ? -8.01499 -3.63981 -3.00500 1.000 21.31241 104 ILE A O 1
ATOM 817 N N . LEU A 1 108 ? -8.03286 -4.03369 -0.77803 1.000 17.71156 105 LEU A N 1
ATOM 818 C CA . LEU A 1 108 ? -9.48737 -4.01183 -0.72413 1.000 17.83401 105 LEU A CA 1
ATOM 819 C C . LEU A 1 108 ? -9.96156 -2.59110 -0.95711 1.000 23.72806 105 LEU A C 1
ATOM 820 O O . LEU A 1 108 ? -9.39000 -1.63895 -0.42203 1.000 25.00499 105 LEU A O 1
ATOM 825 N N . THR A 1 109 ? -11.01924 -2.43697 -1.74252 1.000 19.16721 106 THR A N 1
ATOM 826 C CA . THR A 1 109 ? -11.42244 -1.11892 -2.19821 1.000 16.99157 106 THR A CA 1
ATOM 827 C C . THR A 1 109 ? -12.86821 -0.85456 -1.81755 1.000 20.20560 106 THR A C 1
ATOM 828 O O . THR A 1 109 ? -13.77923 -1.48527 -2.35910 1.000 22.39883 106 THR A O 1
ATOM 832 N N . GLN A 1 110 ? -13.07263 0.07019 -0.87775 1.000 20.19361 107 GLN A N 1
ATOM 833 C CA . GLN A 1 110 ? -14.39944 0.55543 -0.54310 1.000 19.09648 107 GLN A CA 1
ATOM 834 C C . GLN A 1 110 ? -14.71557 1.73497 -1.43989 1.000 19.63854 107 GLN A C 1
ATOM 835 O O . GLN A 1 110 ? -13.86310 2.60048 -1.67066 1.000 22.19675 107 GLN A O 1
ATOM 841 N N . VAL A 1 111 ? -15.94089 1.76334 -1.94667 1.000 18.91892 108 VAL A N 1
ATOM 842 C CA . VAL A 1 111 ? -16.37727 2.81784 -2.85053 1.000 18.02745 108 VAL A CA 1
ATOM 843 C C . VAL A 1 111 ? -17.64879 3.42993 -2.29035 1.000 21.16040 108 VAL A C 1
ATOM 844 O O . VAL A 1 111 ? -18.64265 2.72444 -2.07694 1.000 21.40718 108 VAL A O 1
ATOM 848 N N . GLU A 1 112 ? -17.62740 4.74030 -2.07109 1.000 21.73492 109 GLU A N 1
ATOM 849 C CA . GLU A 1 112 ? -18.82762 5.42624 -1.62053 1.000 22.56028 109 GLU A CA 1
ATOM 850 C C . GLU A 1 112 ? -19.81798 5.56127 -2.76984 1.000 22.62463 109 GLU A C 1
ATOM 851 O O . GLU A 1 112 ? -19.43647 5.87764 -3.90332 1.000 22.44362 109 GLU A O 1
ATOM 857 N N . VAL A 1 113 ? -21.09585 5.30605 -2.47541 1.000 18.56156 110 VAL A N 1
ATOM 858 C CA . VAL A 1 113 ? -22.18901 5.62616 -3.38003 1.000 21.48749 110 VAL A CA 1
ATOM 859 C C . VAL A 1 113 ? -23.14692 6.56847 -2.66039 1.000 25.51774 110 VAL A C 1
ATOM 860 O O . VAL A 1 113 ? -23.13194 6.69668 -1.43498 1.000 26.52718 110 VAL A O 1
ATOM 864 N N . ASP A 1 114 ? -23.98550 7.23545 -3.44752 1.000 25.22907 111 ASP A N 1
ATOM 865 C CA . ASP A 1 114 ? -24.88970 8.26046 -2.94107 1.000 30.27744 111 ASP A CA 1
ATOM 866 C C . ASP A 1 114 ? -26.24758 7.64419 -2.63440 1.000 30.96524 111 ASP A C 1
ATOM 867 O O . ASP A 1 114 ? -26.82726 6.95347 -3.47826 1.000 30.19102 111 ASP A O 1
ATOM 872 N N . GLY A 1 115 ? -26.75940 7.91760 -1.43084 1.000 30.66543 112 GLY A N 1
ATOM 873 C CA . GLY A 1 115 ? -28.05644 7.38290 -1.04724 1.000 33.77489 112 GLY A CA 1
ATOM 874 C C . GLY A 1 115 ? -29.19323 7.85531 -1.93379 1.000 38.03447 112 GLY A C 1
ATOM 875 O O . GLY A 1 115 ? -30.22101 7.18044 -2.04770 1.000 39.41432 112 GLY A O 1
ATOM 876 N N . LYS A 1 116 ? -29.03030 9.00656 -2.57704 1.000 36.13526 113 LYS A N 1
ATOM 877 C CA . LYS A 1 116 ? -30.04394 9.53353 -3.48022 1.000 36.45314 113 LYS A CA 1
ATOM 878 C C . LYS A 1 116 ? -29.85783 9.05837 -4.92121 1.000 37.60723 113 LYS A C 1
ATOM 879 O O . LYS A 1 116 ? -30.54117 9.55618 -5.82381 1.000 40.12913 113 LYS A O 1
ATOM 885 N N . ASP A 1 117 ? -28.96869 8.09735 -5.15163 1.000 34.73487 114 ASP A N 1
ATOM 886 C CA . ASP A 1 117 ? -28.75444 7.57786 -6.49585 1.000 29.20840 114 ASP A CA 1
ATOM 887 C C . ASP A 1 117 ? -30.04278 6.95750 -7.02839 1.000 31.53742 114 ASP A C 1
ATOM 888 O O . ASP A 1 117 ? -30.67174 6.14873 -6.33161 1.000 32.46309 114 ASP A O 1
ATOM 893 N N . PRO A 1 118 ? -30.48057 7.32187 -8.23388 1.000 37.43776 115 PRO A N 1
ATOM 894 C CA . PRO A 1 118 ? -31.70313 6.71528 -8.78924 1.000 35.40083 115 PRO A CA 1
ATOM 895 C C . PRO A 1 118 ? -31.65048 5.19747 -8.92379 1.000 37.17731 115 PRO A C 1
ATOM 896 O O . PRO A 1 118 ? -32.70710 4.57643 -9.08751 1.000 35.51288 115 PRO A O 1
ATOM 900 N N . ALA A 1 119 ? -30.47075 4.57140 -8.85410 1.000 31.71387 116 ALA A N 1
ATOM 901 C CA . ALA A 1 119 ? -30.41780 3.11531 -8.95035 1.000 31.59836 116 ALA A CA 1
ATOM 902 C C . ALA A 1 119 ? -31.14914 2.44246 -7.79673 1.000 31.91404 116 ALA A C 1
ATOM 903 O O . ALA A 1 119 ? -31.60190 1.30180 -7.93223 1.000 31.51826 116 ALA A O 1
ATOM 905 N N . PHE A 1 120 ? -31.26809 3.11855 -6.65440 1.000 31.26298 117 PHE A N 1
ATOM 906 C CA . PHE A 1 120 ? -31.91647 2.49650 -5.50857 1.000 32.50060 117 PHE A CA 1
ATOM 907 C C . PHE A 1 120 ? -33.42529 2.40643 -5.68117 1.000 35.05369 117 PHE A C 1
ATOM 908 O O . PHE A 1 120 ? -34.07040 1.61863 -4.98049 1.000 38.14507 117 PHE A O 1
ATOM 916 N N . GLN A 1 121 ? -33.99974 3.18440 -6.59668 1.000 39.85067 118 GLN A N 1
ATOM 917 C CA . GLN A 1 121 ? -35.40170 3.02906 -6.95500 1.000 37.06006 118 GLN A CA 1
ATOM 918 C C . GLN A 1 121 ? -35.59881 2.18709 -8.20742 1.000 37.65735 118 GLN A C 1
ATOM 919 O O . GLN A 1 121 ? -36.74475 1.89334 -8.56068 1.000 43.53905 118 GLN A O 1
ATOM 925 N N . ASN A 1 122 ? -34.51936 1.78997 -8.88040 1.000 33.30386 119 ASN A N 1
ATOM 926 C CA . ASN A 1 122 ? -34.59567 0.97456 -10.09324 1.000 35.56338 119 ASN A CA 1
ATOM 927 C C . ASN A 1 122 ? -33.47792 -0.05883 -10.08704 1.000 32.81528 119 ASN A C 1
ATOM 928 O O . ASN A 1 122 ? -32.50592 0.04462 -10.84507 1.000 37.03131 119 ASN A O 1
ATOM 933 N N . PRO A 1 123 ? -33.58743 -1.08525 -9.24310 1.000 30.58944 120 PRO A N 1
ATOM 934 C CA . PRO A 1 123 ? -32.56205 -2.13692 -9.23897 1.000 30.94312 120 PRO A CA 1
ATOM 935 C C . PRO A 1 123 ? -32.60935 -2.96108 -10.51730 1.000 32.54923 120 PRO A C 1
ATOM 936 O O . PRO A 1 123 ? -33.68306 -3.31482 -11.01365 1.000 33.76557 120 PRO A O 1
ATOM 940 N N . THR A 1 124 ? -31.42326 -3.27693 -11.04342 1.000 33.89989 121 THR A N 1
ATOM 941 C CA . THR A 1 124 ? -31.29085 -3.85628 -12.37503 1.000 31.56439 121 THR A CA 1
ATOM 942 C C . THR A 1 124 ? -30.44466 -5.11740 -12.44834 1.000 33.14512 121 THR A C 1
ATOM 943 O O . THR A 1 124 ? -30.57932 -5.86042 -13.42932 1.000 34.51276 121 THR A O 1
ATOM 947 N N . LYS A 1 125 ? -29.56426 -5.37828 -11.48383 1.000 26.48411 122 LYS A N 1
ATOM 948 C CA . LYS A 1 125 ? -28.59474 -6.45551 -11.62532 1.000 27.44626 122 LYS A CA 1
ATOM 949 C C . LYS A 1 125 ? -29.13858 -7.74189 -11.02303 1.000 30.51441 122 LYS A C 1
ATOM 950 O O . LYS A 1 125 ? -29.31171 -7.81154 -9.79617 1.000 27.56512 122 LYS A O 1
ATOM 956 N N . PRO A 1 126 ? -29.38799 -8.77984 -11.82085 1.000 29.93612 123 PRO A N 1
ATOM 957 C CA . PRO A 1 126 ? -29.87854 -10.04624 -11.26364 1.000 28.53664 123 PRO A CA 1
ATOM 958 C C . PRO A 1 126 ? -28.78104 -10.76661 -10.50075 1.000 31.20147 123 PRO A C 1
ATOM 959 O O . PRO A 1 126 ? -27.60995 -10.74218 -10.88814 1.000 34.06377 123 PRO A O 1
ATOM 963 N N . ILE A 1 127 ? -29.16884 -11.43657 -9.41701 1.000 26.03240 124 ILE A N 1
ATOM 964 C CA . ILE A 1 127 ? -28.19870 -12.15764 -8.60802 1.000 29.00508 124 ILE A CA 1
ATOM 965 C C . ILE A 1 127 ? -28.93084 -13.22305 -7.81365 1.000 30.94602 124 ILE A C 1
ATOM 966 O O . ILE A 1 127 ? -30.11953 -13.08434 -7.50403 1.000 28.45388 124 ILE A O 1
ATOM 971 N N . GLY A 1 128 ? -28.22558 -14.30613 -7.51024 1.000 26.48245 125 GLY A N 1
ATOM 972 C CA . GLY A 1 128 ? -28.78083 -15.37379 -6.71587 1.000 26.07989 125 GLY A CA 1
ATOM 973 C C . GLY A 1 128 ? -29.53782 -16.38413 -7.55187 1.000 25.49148 125 GLY A C 1
ATOM 974 O O . GLY A 1 128 ? -29.54645 -16.33675 -8.78682 1.000 24.31764 125 GLY A O 1
ATOM 975 N N . PRO A 1 129 ? -30.18543 -17.33217 -6.88306 1.000 24.85078 126 PRO A N 1
ATOM 976 C CA . PRO A 1 129 ? -30.85203 -18.42329 -7.60154 1.000 25.65885 126 PRO A CA 1
ATOM 977 C C . PRO A 1 129 ? -32.12844 -17.95086 -8.27618 1.000 28.38766 126 PRO A C 1
ATOM 978 O O . PRO A 1 129 ? -32.64770 -16.86163 -8.02902 1.000 26.74989 126 PRO A O 1
ATOM 982 N N . VAL A 1 130 ? -32.62918 -18.80582 -9.15106 1.000 24.97345 127 VAL A N 1
ATOM 983 C CA . VAL A 1 130 ? -33.91203 -18.58823 -9.79526 1.000 26.89992 127 VAL A CA 1
ATOM 984 C C . VAL A 1 130 ? -34.99003 -19.14137 -8.87453 1.000 29.24952 127 VAL A C 1
ATOM 985 O O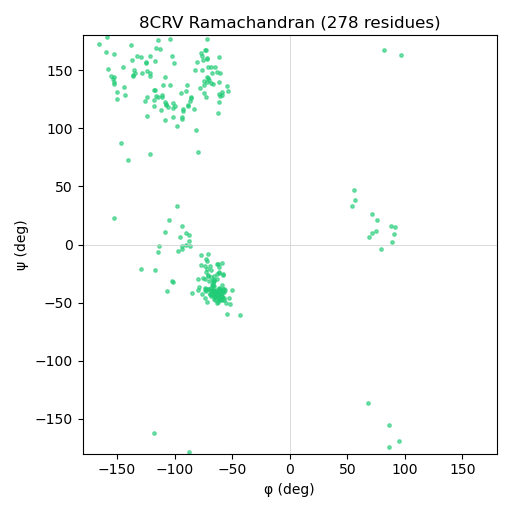 . VAL A 1 130 ? -34.91748 -20.29705 -8.44250 1.000 32.42269 127 VAL A O 1
ATOM 989 N N . TYR A 1 131 ? -35.98570 -18.31287 -8.56597 1.000 27.13830 128 TYR A N 1
ATOM 990 C CA . TYR A 1 131 ? -37.04449 -18.65082 -7.62779 1.000 25.77356 128 TYR A CA 1
ATOM 991 C C . TYR A 1 131 ? -38.35958 -18.87081 -8.34819 1.000 25.35597 128 TYR A C 1
ATOM 992 O O . TYR A 1 131 ? -38.66887 -18.17952 -9.32352 1.000 28.43986 128 TYR A O 1
ATOM 1001 N N . SER A 1 132 ? -39.13850 -19.82173 -7.84545 1.000 25.24916 129 SER A N 1
ATOM 1002 C CA . SER A 1 132 ? -40.54078 -19.89821 -8.21068 1.000 25.30284 129 SER A CA 1
ATOM 1003 C C . SER A 1 132 ? -41.25984 -18.62533 -7.77127 1.000 24.55102 129 SER A C 1
ATOM 1004 O O . SER A 1 132 ? -40.77743 -17.87359 -6.92043 1.000 27.02663 129 SER A O 1
ATOM 1007 N N . ARG A 1 133 ? -42.43698 -18.38673 -8.36313 1.000 25.15870 130 ARG A N 1
ATOM 1008 C CA . ARG A 1 133 ? -43.27795 -17.28553 -7.89789 1.000 25.98007 130 ARG A CA 1
ATOM 1009 C C . ARG A 1 133 ? -43.50530 -17.38131 -6.39181 1.000 30.11479 130 ARG A C 1
ATOM 1010 O O . ARG A 1 133 ? -43.34930 -16.39665 -5.65998 1.000 27.30493 130 ARG A O 1
ATOM 1018 N N . GLU A 1 134 ? -43.83632 -18.58099 -5.91089 1.000 25.72592 131 GLU A N 1
ATOM 1019 C CA . GLU A 1 134 ? -44.08879 -18.78711 -4.48526 1.000 25.58569 131 GLU A CA 1
ATOM 1020 C C . GLU A 1 134 ? -42.90981 -18.33372 -3.62987 1.000 29.54837 131 GLU A C 1
ATOM 1021 O O . GLU A 1 134 ? -43.07975 -17.57832 -2.66329 1.000 28.70921 131 GLU A O 1
ATOM 1027 N N . GLU A 1 135 ? -41.70000 -18.78337 -3.96967 1.000 24.42283 132 GLU A N 1
ATOM 1028 C CA . GLU A 1 135 ? -40.55327 -18.47065 -3.12795 1.000 25.29006 132 GLU A CA 1
ATOM 1029 C C . GLU A 1 135 ? -40.13195 -17.01859 -3.28820 1.000 27.65220 132 GLU A C 1
ATOM 1030 O O . GLU A 1 135 ? -39.73785 -16.37159 -2.30897 1.000 26.70635 132 GLU A O 1
ATOM 1036 N N . ALA A 1 136 ? -40.21182 -16.48716 -4.51231 1.000 25.51232 133 ALA A N 1
ATOM 1037 C CA . ALA A 1 136 ? -39.87238 -15.08621 -4.73107 1.000 26.00299 133 ALA A CA 1
ATOM 1038 C C . ALA A 1 136 ? -40.79582 -14.16660 -3.94496 1.000 28.79508 133 ALA A C 1
ATOM 1039 O O . ALA A 1 136 ? -40.34040 -13.18002 -3.35334 1.000 30.95056 133 ALA A O 1
ATOM 1041 N N . GLU A 1 137 ? -42.09766 -14.47577 -3.92379 1.000 29.15928 134 GLU A N 1
ATOM 1042 C CA . GLU A 1 137 ? -43.04104 -13.71423 -3.10570 1.000 32.67997 134 GLU A CA 1
ATOM 1043 C C . GLU A 1 137 ? -42.66631 -13.75703 -1.63512 1.000 32.91309 134 GLU A C 1
ATOM 1044 O O . GLU A 1 137 ? -42.70009 -12.73251 -0.94346 1.000 33.71128 134 GLU A O 1
ATOM 1050 N N . ARG A 1 138 ? -42.36879 -14.95263 -1.12528 1.000 28.81902 135 ARG A N 1
ATOM 1051 C CA . ARG A 1 138 ? -42.02199 -15.09563 0.27938 1.000 31.53032 135 ARG A CA 1
ATOM 1052 C C . ARG A 1 138 ? -40.80625 -14.24704 0.61843 1.000 35.03501 135 ARG A C 1
ATOM 1053 O O . ARG A 1 138 ? -40.79804 -13.52457 1.62128 1.000 32.48343 135 ARG A O 1
ATOM 1061 N N . LEU A 1 139 ? -39.78011 -14.29393 -0.23462 1.000 27.45362 136 LEU A N 1
ATOM 1062 C CA . LEU A 1 139 ? -38.54443 -13.57602 0.05619 1.000 28.50494 136 LEU A CA 1
ATOM 1063 C C . LEU A 1 139 ? -38.71899 -12.06801 -0.06723 1.000 31.45187 136 LEU A C 1
ATOM 1064 O O . LEU A 1 139 ? -38.15468 -11.31077 0.73378 1.000 32.72389 136 LEU A O 1
ATOM 1069 N N . ALA A 1 140 ? -39.48843 -11.60917 -1.05593 1.000 29.18473 137 ALA A N 1
ATOM 1070 C CA . ALA A 1 140 ? -39.77695 -10.18203 -1.15232 1.000 31.35721 137 ALA A CA 1
ATOM 1071 C C . ALA A 1 140 ? -40.47116 -9.68127 0.10719 1.000 31.55639 137 ALA A C 1
ATOM 1072 O O . ALA A 1 140 ? -40.10402 -8.63555 0.65781 1.000 33.32979 137 ALA A O 1
ATOM 1074 N N . ALA A 1 141 ? -41.45552 -10.43408 0.59860 1.000 35.03967 138 ALA A N 1
ATOM 1075 C CA . ALA A 1 141 ? -42.19881 -9.99866 1.77735 1.000 35.46315 138 ALA A CA 1
ATOM 1076 C C . ALA A 1 141 ? -41.34665 -10.06925 3.04021 1.000 39.28355 138 ALA A C 1
ATOM 1077 O O . ALA A 1 141 ? -41.44583 -9.19861 3.91145 1.000 43.49132 138 ALA A O 1
ATOM 1079 N N . GLU A 1 142 ? -40.51036 -11.09854 3.16339 1.000 32.95319 139 GLU A N 1
ATOM 1080 C CA . GLU A 1 142 ? -39.71770 -11.28946 4.37225 1.000 35.54469 139 GLU A CA 1
ATOM 1081 C C . GLU A 1 142 ? -38.49569 -10.37811 4.40201 1.000 41.64127 139 GLU A C 1
ATOM 1082 O O . GLU A 1 142 ? -38.12645 -9.86620 5.46425 1.000 39.11958 139 GLU A O 1
ATOM 1088 N N . LYS A 1 143 ? -37.86617 -10.14342 3.25222 1.000 33.75458 140 LYS A N 1
ATOM 1089 C CA . LYS A 1 143 ? -36.59620 -9.43230 3.21303 1.000 30.78556 140 LYS A CA 1
ATOM 1090 C C . LYS A 1 143 ? -36.64961 -8.07907 2.52101 1.000 33.94992 140 LYS A C 1
ATOM 1091 O O . LYS A 1 143 ? -35.64982 -7.35320 2.55517 1.000 38.03019 140 LYS A O 1
ATOM 1097 N N . GLY A 1 144 ? -37.77120 -7.71270 1.90651 1.000 32.16105 141 GLY A N 1
ATOM 1098 C CA . GLY A 1 144 ? -37.83939 -6.46240 1.17608 1.000 33.32015 141 GLY A CA 1
ATOM 1099 C C . GLY A 1 144 ? -37.12791 -6.46360 -0.15751 1.000 33.65611 141 GLY A C 1
ATOM 1100 O O . GLY A 1 144 ? -36.94328 -5.39472 -0.74833 1.000 36.52972 141 GLY A O 1
ATOM 1101 N N . TRP A 1 145 ? -36.72652 -7.63337 -0.64923 1.000 30.73744 142 TRP A N 1
ATOM 1102 C CA . TRP A 1 145 ? -36.01777 -7.72497 -1.91767 1.000 31.72006 142 TRP A CA 1
ATOM 1103 C C . TRP A 1 145 ? -36.87766 -7.25029 -3.07673 1.000 30.72855 142 TRP A C 1
ATOM 1104 O O . TRP A 1 145 ? -38.09973 -7.41111 -3.08188 1.000 32.27249 142 TRP A O 1
ATOM 1115 N N . SER A 1 146 ? -36.21446 -6.68037 -4.08248 1.000 31.25664 143 SER A N 1
ATOM 1116 C CA . SER A 1 146 ? -36.80343 -6.49415 -5.39668 1.000 31.41292 143 SER A CA 1
ATOM 1117 C C . SER A 1 146 ? -36.48000 -7.70296 -6.26066 1.000 28.07253 143 SER A C 1
ATOM 1118 O O . SER A 1 146 ? -35.39452 -8.28214 -6.16754 1.000 29.38918 143 SER A O 1
ATOM 1121 N N A ILE A 1 147 ? -37.39332 -8.03970 -7.16431 0.513 35.65904 144 ILE A N 1
ATOM 1122 N N B ILE A 1 147 ? -37.45921 -8.10906 -7.06290 0.487 35.39651 144 ILE A N 1
ATOM 1123 C CA A ILE A 1 147 ? -37.17455 -9.15347 -8.07254 0.513 39.21795 144 ILE A CA 1
ATOM 1124 C CA B ILE A 1 147 ? -37.38552 -9.32997 -7.85288 0.487 38.12494 144 ILE A CA 1
ATOM 1125 C C A ILE A 1 147 ? -37.43273 -8.70813 -9.50429 0.513 41.62330 144 ILE A C 1
ATOM 1126 C C B ILE A 1 147 ? -37.84923 -9.01731 -9.26861 0.487 38.80898 144 ILE A C 1
ATOM 1127 O O A ILE A 1 147 ? -37.98335 -7.63795 -9.76648 0.513 45.61914 144 ILE A O 1
ATOM 1128 O O B ILE A 1 147 ? -38.77887 -8.22822 -9.46967 0.487 49.16808 144 ILE A O 1
ATOM 1137 N N A THR A 1 148 ? -37.05086 -9.57472 -10.43362 0.513 39.93866 145 THR A N 1
ATOM 1138 N N B THR A 1 148 ? -37.19017 -9.62166 -10.25263 0.487 38.76856 145 THR A N 1
ATOM 1139 C CA A THR A 1 148 ? -37.39979 -9.41311 -11.82919 0.513 42.80611 145 THR A CA 1
ATOM 1140 C CA B THR A 1 148 ? -37.60118 -9.43741 -11.63382 0.487 42.77501 145 THR A CA 1
ATOM 1141 C C A THR A 1 148 ? -37.94143 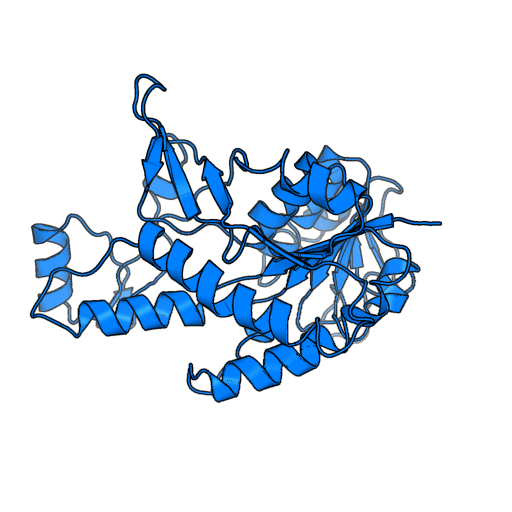-10.73856 -12.34175 0.513 41.35653 145 THR A C 1
ATOM 1142 C C B THR A 1 148 ? -38.04935 -10.75808 -12.23892 0.487 41.28194 145 THR A C 1
ATOM 1143 O O A THR A 1 148 ? -37.51244 -11.80367 -11.87981 0.513 33.84955 145 THR A O 1
ATOM 1144 O O B THR A 1 148 ? -37.62531 -11.82767 -11.79308 0.487 33.85919 145 THR A O 1
ATOM 1151 N N . PRO A 1 149 ? -38.91067 -10.71278 -13.25211 1.000 39.76546 146 PRO A N 1
ATOM 1152 C CA . PRO A 1 149 ? -39.24722 -11.93404 -13.98099 1.000 38.01267 146 PRO A CA 1
ATOM 1153 C C . PRO A 1 149 ? -38.00252 -12.50850 -14.63959 1.000 36.72390 146 PRO A C 1
ATOM 1154 O O . PRO A 1 149 ? -37.09831 -11.77672 -15.04897 1.000 44.81289 146 PRO A O 1
ATOM 1158 N N . ASP A 1 150 ? -37.95647 -13.83646 -14.71455 1.000 36.50389 147 ASP A N 1
ATOM 1159 C CA . ASP A 1 150 ? -36.86903 -14.58109 -15.35355 1.000 34.90454 147 ASP A CA 1
ATOM 1160 C C . ASP A 1 150 ? -37.54026 -15.80930 -15.96292 1.000 37.45617 147 ASP A C 1
ATOM 1161 O O . ASP A 1 150 ? -37.63293 -16.85826 -15.32182 1.000 37.76379 147 ASP A O 1
ATOM 1166 N N . GLY A 1 151 ? -38.02540 -15.66875 -17.19721 1.000 37.46200 148 GLY A N 1
ATOM 1167 C CA . GLY A 1 151 ? -38.89551 -16.70115 -17.74383 1.000 40.74951 148 GLY A CA 1
ATOM 1168 C C . GLY A 1 151 ? -40.20761 -16.70645 -16.98194 1.000 36.83384 148 GLY A C 1
ATOM 1169 O O . GLY A 1 151 ? -40.78291 -15.65160 -16.69175 1.000 41.60372 148 GLY A O 1
ATOM 1170 N N . ASP A 1 152 ? -40.69673 -17.89612 -16.64266 1.000 39.87393 149 ASP A N 1
ATOM 1171 C CA . ASP A 1 152 ? -41.85261 -18.00868 -15.76427 1.000 40.29105 149 ASP A CA 1
ATOM 1172 C C . ASP A 1 152 ? -41.44753 -18.01902 -14.30070 1.000 37.48851 149 ASP A C 1
ATOM 1173 O O . ASP A 1 152 ? -42.28814 -18.26971 -13.43109 1.000 36.00832 149 ASP A O 1
ATOM 1178 N N . LYS A 1 153 ? -40.17489 -17.75568 -14.01514 1.000 31.43559 150 LYS A N 1
ATOM 1179 C CA . LYS A 1 153 ? -39.70300 -17.68810 -12.64488 1.000 30.62573 150 LYS A CA 1
ATOM 1180 C C . LYS A 1 153 ? -39.18102 -16.28710 -12.35141 1.000 27.89998 150 LYS A C 1
ATOM 1181 O O . LYS A 1 153 ? -39.49073 -15.33866 -13.07944 1.000 28.79674 150 LYS A O 1
ATOM 1187 N N . PHE A 1 154 ? -38.39145 -16.14193 -11.29164 1.000 25.44424 151 PHE A N 1
ATOM 1188 C CA . PHE A 1 154 ? -38.01641 -14.82475 -10.80461 1.000 29.21369 151 PHE A CA 1
ATOM 1189 C C . PHE A 1 154 ? -36.60170 -14.86726 -10.26469 1.000 26.91999 151 PHE A C 1
ATOM 1190 O O . PHE A 1 154 ? -36.12917 -15.91116 -9.81672 1.000 27.11284 151 PHE A O 1
ATOM 1198 N N . ARG A 1 155 ? -35.93540 -13.71897 -10.31575 1.000 24.83004 152 ARG A N 1
ATOM 1199 C CA . ARG A 1 155 ? -34.63041 -13.56228 -9.68912 1.000 23.69646 152 ARG A CA 1
ATOM 1200 C C . ARG A 1 155 ? -34.57238 -12.23849 -8.94987 1.000 24.78657 152 ARG A C 1
ATOM 1201 O O . ARG A 1 155 ? -35.12395 -11.23826 -9.41372 1.000 25.90772 152 ARG A O 1
ATOM 1209 N N . ARG A 1 156 ? -33.85824 -12.22619 -7.82815 1.000 22.78555 153 ARG A N 1
ATOM 1210 C CA . ARG A 1 156 ? -33.57731 -10.97045 -7.14826 1.000 24.36306 153 ARG A CA 1
ATOM 1211 C C . ARG A 1 156 ? -32.77188 -10.04434 -8.05383 1.000 26.91167 153 ARG A C 1
ATOM 1212 O O . ARG A 1 156 ? -31.87305 -10.49129 -8.76475 1.000 26.90740 153 ARG A O 1
ATOM 1220 N N . VAL A 1 157 ? -33.09641 -8.74685 -8.03119 1.000 25.97526 154 VAL A N 1
ATOM 1221 C CA . VAL A 1 157 ? -32.28341 -7.71391 -8.67259 1.000 23.18271 154 VAL A CA 1
ATOM 1222 C C . VAL A 1 157 ? -31.84847 -6.70475 -7.62311 1.000 27.74512 154 VAL A C 1
ATOM 1223 O O . VAL A 1 157 ? -32.61108 -6.38161 -6.70557 1.000 27.63349 154 VAL A O 1
ATOM 1227 N N . VAL A 1 158 ? -30.63577 -6.18078 -7.78077 1.000 25.36540 155 VAL A N 1
ATOM 1228 C CA . VAL A 1 158 ? -30.06961 -5.24501 -6.81399 1.000 26.96180 155 VAL A CA 1
ATOM 1229 C C . VAL A 1 158 ? -29.65335 -3.96304 -7.53557 1.000 23.86395 155 VAL A C 1
ATOM 1230 O O . VAL A 1 158 ? -29.40833 -3.96037 -8.75253 1.000 24.39729 155 VAL A O 1
ATOM 1234 N N . PRO A 1 159 ? -29.56626 -2.85939 -6.79247 1.000 25.92234 156 PRO A N 1
ATOM 1235 C CA . PRO A 1 159 ? -29.17330 -1.58337 -7.40243 1.000 25.05210 156 PRO A CA 1
ATOM 1236 C C . PRO A 1 159 ? -27.73252 -1.59911 -7.87562 1.000 24.94429 156 PRO A C 1
ATOM 1237 O O . PRO A 1 159 ? -26.86640 -2.25013 -7.28772 1.000 25.92620 156 PRO A O 1
ATOM 1241 N N . SER A 1 160 ? -27.48710 -0.86187 -8.96604 1.000 25.96530 157 SER A N 1
ATOM 1242 C CA . SER A 1 160 ? -26.14419 -0.61138 -9.48980 1.000 26.20743 157 SER A CA 1
ATOM 1243 C C . SER A 1 160 ? -25.91846 0.89946 -9.50393 1.000 24.79736 157 SER A C 1
ATOM 1244 O O . SER A 1 160 ? -26.00958 1.54712 -10.55967 1.000 28.51335 157 SER A O 1
ATOM 1247 N N . PRO A 1 161 ? -25.62256 1.49457 -8.35431 1.000 23.37647 158 PRO A N 1
ATOM 1248 C CA . PRO A 1 161 ? -25.45942 2.94843 -8.28485 1.000 23.58264 158 PRO A CA 1
ATOM 1249 C C . PRO A 1 161 ? -24.12287 3.38306 -8.85436 1.000 23.75166 158 PRO A C 1
ATOM 1250 O O . PRO A 1 161 ? -23.18842 2.59355 -8.98700 1.000 26.84011 158 PRO A O 1
ATOM 1254 N N . ARG A 1 162 ? -24.04181 4.67215 -9.17164 1.000 24.45409 159 ARG A N 1
ATOM 1255 C CA . ARG A 1 162 ? -22.78625 5.22185 -9.66023 1.000 27.11751 159 ARG A CA 1
ATOM 1256 C C . ARG A 1 162 ? -21.75260 5.27829 -8.53576 1.000 24.22968 159 ARG A C 1
ATOM 1257 O O . ARG A 1 162 ? -22.08970 5.58470 -7.38524 1.000 25.28092 159 ARG A O 1
ATOM 1265 N N . PRO A 1 163 ? -20.48636 4.99584 -8.83288 1.000 22.85325 160 PRO A N 1
ATOM 1266 C CA . PRO A 1 163 ? -19.44127 5.21998 -7.83235 1.000 22.76569 160 PRO A CA 1
ATOM 1267 C C . PRO A 1 163 ? -19.20455 6.70730 -7.64844 1.000 23.38834 160 PRO A C 1
ATOM 1268 O O . PRO A 1 163 ? -19.16875 7.47230 -8.61975 1.000 23.81642 160 PRO A O 1
ATOM 1272 N N A LYS A 1 164 ? -19.05230 7.10977 -6.38608 0.469 23.01680 161 LYS A N 1
ATOM 1273 N N B LYS A 1 164 ? -19.01886 7.11905 -6.39641 0.531 23.01670 161 LYS A N 1
ATOM 1274 C CA A LYS A 1 164 ? -18.86432 8.50786 -6.01084 0.469 21.75511 161 LYS A CA 1
ATOM 1275 C CA B LYS A 1 164 ? -18.81092 8.53095 -6.08527 0.531 21.72782 161 LYS A CA 1
ATOM 1276 C C A LYS A 1 164 ? -17.43120 8.84148 -5.63674 0.469 23.96610 161 LYS A C 1
ATOM 1277 C C B LYS A 1 164 ? -17.40283 8.85018 -5.61932 0.531 23.96893 161 LYS A C 1
ATOM 1278 O O A LYS A 1 164 ? -16.90882 9.86884 -6.08066 0.469 25.20443 161 LYS A O 1
ATOM 1279 O O B LYS A 1 164 ? -16.87166 9.91191 -5.95930 0.531 25.17218 161 LYS A O 1
ATOM 1290 N N A ARG A 1 165 ? -16.77887 8.00009 -4.83558 0.469 22.71489 162 ARG A N 1
ATOM 1291 N N B ARG A 1 165 ? -16.77899 7.95767 -4.85747 0.531 22.64953 162 ARG A N 1
ATOM 1292 C CA A ARG A 1 165 ? -15.37788 8.21093 -4.50104 0.469 22.53596 162 ARG A CA 1
ATOM 1293 C CA B ARG A 1 165 ? -15.41878 8.18441 -4.39806 0.531 22.54624 162 ARG A CA 1
ATOM 1294 C C A ARG A 1 165 ? -14.80611 6.93352 -3.90582 0.469 23.20984 162 ARG A C 1
ATOM 1295 C C B ARG A 1 165 ? -14.83290 6.85221 -3.97226 0.531 23.15430 162 ARG A C 1
ATOM 1296 O O A ARG A 1 165 ? -15.49081 6.19735 -3.18634 0.469 22.60025 162 ARG A O 1
ATOM 1297 O O B ARG A 1 165 ? -15.53856 5.99186 -3.43479 0.531 21.82501 162 ARG A O 1
ATOM 1312 N N . ILE A 1 166 ? -13.53825 6.69057 -4.21780 1.000 21.19582 163 ILE A N 1
ATOM 1313 C CA . ILE A 1 166 ? -12.81125 5.50473 -3.78548 1.000 20.11376 163 ILE A CA 1
ATOM 1314 C C . ILE A 1 166 ? -12.01010 5.85218 -2.53916 1.000 20.76169 163 ILE A C 1
ATOM 1315 O O . ILE A 1 166 ? -11.26179 6.83694 -2.51979 1.000 24.21644 163 ILE A O 1
ATOM 1320 N N . PHE A 1 167 ? -12.15621 5.04568 -1.48958 1.000 19.02709 164 PHE A N 1
ATOM 1321 C CA . PHE A 1 167 ? -11.60027 5.46164 -0.20740 1.000 19.95854 164 PHE A CA 1
ATOM 1322 C C . PHE A 1 167 ? -10.08289 5.38016 -0.17958 1.000 20.02389 164 PHE A C 1
ATOM 1323 O O . PHE A 1 167 ? -9.43032 6.22037 0.44664 1.000 26.35565 164 PHE A O 1
ATOM 1331 N N . GLU A 1 168 ? -9.50091 4.35810 -0.80114 1.000 19.31556 165 GLU A N 1
ATOM 1332 C CA . GLU A 1 168 ? -8.09903 4.03581 -0.57176 1.000 22.03295 165 GLU A CA 1
ATOM 1333 C C . GLU A 1 168 ? -7.17965 4.60556 -1.65486 1.000 22.74472 165 GLU A C 1
ATOM 1334 O O . GLU A 1 168 ? -6.13345 4.02319 -1.95315 1.000 20.88878 165 GLU A O 1
ATOM 1340 N N . ILE A 1 169 ? -7.51981 5.77519 -2.20742 1.000 20.37395 166 ILE A N 1
ATOM 1341 C CA . ILE A 1 169 ? -6.72155 6.36818 -3.28258 1.000 20.13027 166 ILE A CA 1
ATOM 1342 C C . ILE A 1 169 ? -5.31495 6.70863 -2.80769 1.000 19.99796 166 ILE A C 1
ATOM 1343 O O . ILE A 1 169 ? -4.33089 6.45663 -3.51735 1.000 20.50440 166 ILE A O 1
ATOM 1348 N N A ARG A 1 170 ? -5.18354 7.27920 -1.60695 0.499 21.76421 167 ARG A N 1
ATOM 1349 N N B ARG A 1 170 ? -5.19004 7.30353 -1.61274 0.501 21.77731 167 ARG A N 1
ATOM 1350 C CA A ARG A 1 170 ? -3.85388 7.68409 -1.15869 0.499 22.05924 167 ARG A CA 1
ATOM 1351 C CA B ARG A 1 170 ? -3.86361 7.68576 -1.13393 0.501 22.06664 167 ARG A CA 1
ATOM 1352 C C A ARG A 1 170 ? -2.92046 6.49283 -0.98464 0.499 20.66906 167 ARG A C 1
ATOM 1353 C C B ARG A 1 170 ? -2.93994 6.48317 -1.01190 0.501 20.67689 167 ARG A C 1
ATOM 1354 O O A ARG A 1 170 ? -1.78767 6.55336 -1.49241 0.499 21.07395 167 ARG A O 1
ATOM 1355 O O B ARG A 1 170 ? -1.83501 6.52758 -1.57972 0.501 20.87608 167 ARG A O 1
ATOM 1370 N N . PRO A 1 171 ? -3.31894 5.38789 -0.33519 1.000 20.58348 168 PRO A N 1
ATOM 1371 C CA . PRO A 1 171 ? -2.43540 4.20573 -0.34553 1.000 21.73340 168 PRO A CA 1
ATOM 1372 C C . PRO A 1 171 ? -2.07908 3.71028 -1.73324 1.000 23.16298 168 PRO A C 1
ATOM 1373 O O . PRO A 1 171 ? -0.92046 3.34815 -1.97459 1.000 19.81629 168 PRO A O 1
ATOM 1377 N N . VAL A 1 172 ? -3.03017 3.68814 -2.67239 1.000 20.13262 169 VAL A N 1
ATOM 1378 C CA . VAL A 1 172 ? -2.70335 3.22364 -4.01783 1.000 18.75156 169 VAL A CA 1
ATOM 1379 C C . VAL A 1 172 ? -1.64030 4.11878 -4.64945 1.000 18.64451 169 VAL A C 1
ATOM 1380 O O . VAL A 1 172 ? -0.65230 3.63349 -5.21513 1.000 20.14051 169 VAL A O 1
ATOM 1384 N N . LYS A 1 173 ? -1.82023 5.43973 -4.55288 1.000 19.55276 170 LYS A N 1
ATOM 1385 C CA . LYS A 1 173 ? -0.82673 6.35039 -5.11435 1.000 21.03916 170 LYS A CA 1
ATOM 1386 C C . LYS A 1 173 ? 0.53512 6.14542 -4.47222 1.000 20.76912 170 LYS A C 1
ATOM 1387 O O . LYS A 1 173 ? 1.55538 6.10070 -5.16817 1.000 21.40838 170 LYS A O 1
ATOM 1393 N N . TRP A 1 174 ? 0.57298 6.01755 -3.13442 1.000 20.87942 171 TRP A N 1
ATOM 1394 C CA . TRP A 1 174 ? 1.85446 5.83394 -2.45958 1.000 19.58196 171 TRP A CA 1
ATOM 1395 C C . TRP A 1 174 ? 2.54538 4.55809 -2.92480 1.000 22.58165 171 TRP A C 1
ATOM 1396 O O . TRP A 1 174 ? 3.77293 4.52929 -3.07647 1.000 23.90249 171 TRP A O 1
ATOM 1407 N N . LEU A 1 175 ? 1.77571 3.49359 -3.17021 1.000 19.05325 172 LEU A N 1
ATOM 1408 C CA . LEU A 1 175 ? 2.37986 2.26372 -3.67220 1.000 18.91953 172 LEU A CA 1
ATOM 1409 C C . LEU A 1 175 ? 2.88476 2.43112 -5.10670 1.000 20.95438 172 LEU A C 1
ATOM 1410 O O . LEU A 1 175 ? 3.98542 1.97460 -5.43129 1.000 21.89071 172 LEU A O 1
ATOM 1415 N N . LEU A 1 176 ? 2.10706 3.09000 -5.97198 1.000 20.15043 173 LEU A N 1
ATOM 1416 C CA . LEU A 1 176 ? 2.54671 3.28904 -7.35609 1.000 18.70927 173 LEU A CA 1
ATOM 1417 C C . LEU A 1 176 ? 3.83818 4.09177 -7.40056 1.000 22.52363 173 LEU A C 1
ATOM 1418 O O . LEU A 1 176 ? 4.72403 3.81457 -8.21680 1.000 23.84186 173 LEU A O 1
ATOM 1423 N N . GLU A 1 177 ? 3.96052 5.08791 -6.51842 1.000 21.44256 174 GLU A N 1
ATOM 1424 C CA . GLU A 1 177 ? 5.16132 5.91345 -6.47548 1.000 24.61462 174 GLU A CA 1
ATOM 1425 C C . GLU A 1 177 ? 6.39674 5.09499 -6.14306 1.000 26.56512 174 GLU A C 1
ATOM 1426 O O . GLU A 1 177 ? 7.50802 5.48656 -6.51624 1.000 29.18185 174 GLU A O 1
ATOM 1432 N N . LYS A 1 178 ? 6.23040 3.95384 -5.48116 1.000 24.17646 175 LYS A N 1
ATOM 1433 C CA . LYS A 1 178 ? 7.34528 3.07977 -5.15199 1.000 22.87633 175 LYS A CA 1
ATOM 1434 C C . LYS A 1 178 ? 7.54306 1.96088 -6.16708 1.000 23.97787 175 LYS A C 1
ATOM 1435 O O . LYS A 1 178 ? 8.38400 1.08502 -5.94644 1.000 29.38739 175 LYS A O 1
ATOM 1441 N N . GLY A 1 179 ? 6.79770 1.96681 -7.27167 1.000 24.82675 176 GLY A N 1
ATOM 1442 C CA . GLY A 1 179 ? 6.93457 0.95896 -8.30330 1.000 27.70470 176 GLY A CA 1
ATOM 1443 C C . GLY A 1 179 ? 6.05011 -0.25779 -8.14091 1.000 26.78438 176 GLY A C 1
ATOM 1444 O O . GLY A 1 179 ? 6.21668 -1.22879 -8.88781 1.000 27.56335 176 GLY A O 1
ATOM 1445 N N . THR A 1 180 ? 5.10906 -0.23121 -7.20248 1.000 22.04835 177 THR A N 1
ATOM 1446 C CA . THR A 1 180 ? 4.22654 -1.37008 -6.97522 1.000 21.80921 177 THR A CA 1
ATOM 1447 C C . THR A 1 180 ? 3.21257 -1.51475 -8.10335 1.000 22.13601 177 THR A C 1
ATOM 1448 O O . THR A 1 180 ? 2.63144 -0.52927 -8.55310 1.000 21.71663 177 THR A O 1
ATOM 1452 N N . ILE A 1 181 ? 2.94423 -2.75425 -8.51488 1.000 19.57488 178 ILE A N 1
ATOM 1453 C CA . ILE A 1 181 ? 1.76860 -3.05429 -9.32914 1.000 20.49749 178 ILE A CA 1
ATOM 1454 C C . ILE A 1 181 ? 0.61640 -3.28739 -8.36602 1.000 20.97556 178 ILE A C 1
ATOM 1455 O O . ILE A 1 181 ? 0.71763 -4.12736 -7.46509 1.000 20.43868 178 ILE A O 1
ATOM 1460 N N . VAL A 1 182 ? -0.46479 -2.52693 -8.52247 1.000 19.45023 179 VAL A N 1
ATOM 1461 C CA . VAL A 1 182 ? -1.55254 -2.51942 -7.54856 1.000 18.34120 179 VAL A CA 1
ATOM 1462 C C . VAL A 1 182 ? -2.79571 -3.09938 -8.20219 1.000 20.22483 179 VAL A C 1
ATOM 1463 O O . VAL A 1 182 ? -3.21751 -2.64374 -9.27328 1.000 21.74371 179 VAL A O 1
ATOM 1467 N N . ILE A 1 183 ? -3.38164 -4.09369 -7.54832 1.000 17.39502 180 ILE A N 1
ATOM 1468 C CA . ILE A 1 183 ? -4.66354 -4.65324 -7.93074 1.000 18.10058 180 ILE A CA 1
ATOM 1469 C C . ILE A 1 183 ? -5.70333 -4.06773 -6.99481 1.000 20.84257 180 ILE A C 1
ATOM 1470 O O . ILE A 1 183 ? -5.57419 -4.17960 -5.76563 1.000 20.35193 180 ILE A O 1
ATOM 1475 N N . CYS A 1 184 ? -6.70742 -3.39496 -7.54921 1.000 20.50216 181 CYS A N 1
ATOM 1476 C CA . CYS A 1 184 ? -7.70071 -2.75861 -6.68974 1.000 19.97776 181 CYS A CA 1
ATOM 1477 C C . CYS A 1 184 ? -8.98017 -2.51211 -7.47874 1.000 22.84650 181 CYS A C 1
ATOM 1478 O O . CYS A 1 184 ? -9.07238 -2.82186 -8.67269 1.000 21.62556 181 CYS A O 1
ATOM 1481 N N . ALA A 1 185 ? -9.98360 -1.96415 -6.78467 1.000 21.29773 182 ALA A N 1
ATOM 1482 C CA . ALA A 1 185 ? -11.31799 -1.74729 -7.35401 1.000 20.53255 182 ALA A CA 1
ATOM 1483 C C . ALA A 1 185 ? -11.88553 -3.03664 -7.93216 1.000 19.96779 182 ALA A C 1
ATOM 1484 O O . ALA A 1 185 ? -12.60277 -3.02569 -8.93886 1.000 21.23274 182 ALA A O 1
ATOM 1486 N N . GLY A 1 186 ? -11.54157 -4.16065 -7.30132 1.000 19.91608 183 GLY A N 1
ATOM 1487 C CA . GLY A 1 186 ? -12.04694 -5.44514 -7.73406 1.000 25.03046 183 GLY A CA 1
ATOM 1488 C C . GLY A 1 186 ? -13.55778 -5.52327 -7.70338 1.000 20.41456 183 GLY A C 1
ATOM 1489 O O . GLY A 1 186 ? -14.18908 -5.15404 -6.71092 1.000 20.27243 183 GLY A O 1
ATOM 1490 N N . GLY A 1 187 ? -14.14675 -5.98834 -8.79932 1.000 23.68892 184 GLY A N 1
ATOM 1491 C CA . GLY A 1 187 ? -15.58734 -6.10716 -8.87850 1.000 22.34078 184 GLY A CA 1
ATOM 1492 C C . GLY A 1 187 ? -16.32093 -4.79576 -8.98369 1.000 22.33226 184 GLY A C 1
ATOM 1493 O O . GLY A 1 187 ? -17.54957 -4.77403 -8.87411 1.000 25.09892 184 GLY A O 1
ATOM 1494 N N . GLY A 1 188 ? -15.61165 -3.69738 -9.20070 1.000 19.26452 185 GLY A N 1
ATOM 1495 C CA . GLY A 1 188 ? -16.22397 -2.39506 -9.09971 1.000 20.69945 185 GLY A CA 1
ATOM 1496 C C . GLY A 1 188 ? -16.17036 -1.80514 -7.71191 1.000 22.69800 185 GLY A C 1
ATOM 1497 O O . GLY A 1 188 ? -16.68890 -0.70120 -7.51002 1.000 22.50200 185 GLY A O 1
ATOM 1498 N N . GLY A 1 189 ? -15.55354 -2.49914 -6.75802 1.000 21.06530 186 GLY A N 1
ATOM 1499 C CA . GLY A 1 189 ? -15.43050 -2.00244 -5.40627 1.000 17.37607 186 GLY A CA 1
ATOM 1500 C C . GLY A 1 189 ? -16.51381 -2.54481 -4.48487 1.000 20.82406 186 GLY A C 1
ATOM 1501 O O . GLY A 1 189 ? -17.55406 -3.05380 -4.91243 1.000 20.03583 186 GLY A O 1
ATOM 1502 N N . ILE A 1 190 ? -16.25098 -2.41989 -3.19283 1.000 17.62898 187 ILE A N 1
ATOM 1503 C CA . ILE A 1 190 ? -17.21556 -2.79270 -2.16017 1.000 17.72361 187 ILE A CA 1
ATOM 1504 C C . ILE A 1 190 ? -18.15669 -1.60988 -1.98231 1.000 18.04067 187 ILE A C 1
ATOM 1505 O O . ILE A 1 190 ? -17.70877 -0.53998 -1.56435 1.000 19.36819 187 ILE A O 1
ATOM 1510 N N . PRO A 1 191 ? -19.44981 -1.73611 -2.26738 1.000 18.50292 188 PRO A N 1
ATOM 1511 C CA . PRO A 1 191 ? -20.32996 -0.56040 -2.20036 1.000 18.42431 188 PRO A CA 1
ATOM 1512 C C . PRO A 1 191 ? -20.61928 -0.18515 -0.75713 1.000 18.58914 188 PRO A C 1
ATOM 1513 O O . PRO A 1 191 ? -20.98671 -1.03743 0.05503 1.000 19.04700 188 PRO A O 1
ATOM 1517 N N . THR A 1 192 ? -20.43326 1.09440 -0.44439 1.000 19.91854 189 THR A N 1
ATOM 1518 C CA . THR A 1 192 ? -20.60967 1.61874 0.90248 1.000 20.57428 189 THR A CA 1
ATOM 1519 C C . THR A 1 192 ? -21.35588 2.93852 0.79539 1.000 20.71053 189 THR A C 1
ATOM 1520 O O . THR A 1 192 ? -21.34204 3.59326 -0.24784 1.000 23.33765 189 THR A O 1
ATOM 1524 N N . MET A 1 193 ? -21.99137 3.34166 1.89062 1.000 20.49172 190 MET A N 1
ATOM 1525 C CA . MET A 1 193 ? -22.84001 4.52545 1.86796 1.000 21.37855 190 MET A CA 1
ATOM 1526 C C . MET A 1 193 ? -22.89822 5.12685 3.26152 1.000 21.66487 190 MET A C 1
ATOM 1527 O O . MET A 1 193 ? -22.93132 4.39244 4.24776 1.000 22.95117 190 MET A O 1
ATOM 1532 N N . TYR A 1 194 ? -22.91287 6.45906 3.34516 1.000 23.25412 191 TYR A N 1
ATOM 1533 C CA . TYR A 1 194 ? -23.07591 7.09949 4.64253 1.000 23.05917 191 TYR A CA 1
ATOM 1534 C C . TYR A 1 194 ? -24.53900 7.13074 5.06561 1.000 25.22876 191 TYR A C 1
ATOM 1535 O O . TYR A 1 194 ? -25.45553 7.06883 4.24095 1.000 27.10567 191 TYR A O 1
ATOM 1544 N N . ASP A 1 195 ? -24.74633 7.23929 6.37524 1.000 23.49383 192 ASP A N 1
ATOM 1545 C CA . ASP A 1 195 ? -26.08096 7.49293 6.88878 1.000 26.82884 192 ASP A CA 1
ATOM 1546 C C . ASP A 1 195 ? -26.48007 8.93307 6.56219 1.000 29.66428 192 ASP A C 1
ATOM 1547 O O . ASP A 1 195 ? -25.71224 9.70868 5.98185 1.000 28.85981 192 ASP A O 1
ATOM 1552 N N . GLU A 1 196 ? -27.71718 9.28378 6.92067 1.000 31.80628 193 GLU A N 1
ATOM 1553 C CA . GLU A 1 196 ? -28.25104 10.59565 6.56588 1.000 36.87271 193 GLU A CA 1
ATOM 1554 C C . GLU A 1 196 ? -27.37733 11.72159 7.10939 1.000 34.15838 193 GLU A C 1
ATOM 1555 O O . GLU A 1 196 ? -27.16233 12.73268 6.43022 1.000 39.58442 193 GLU A O 1
ATOM 1561 N N . ALA A 1 197 ? -26.84608 11.55271 8.32059 1.000 30.64971 194 ALA A N 1
ATOM 1562 C CA . ALA A 1 197 ? -26.00969 12.56856 8.95035 1.000 33.07196 194 ALA A CA 1
ATOM 1563 C C . ALA A 1 197 ? -24.62780 12.68004 8.32181 1.000 32.28209 194 ALA A C 1
ATOM 1564 O O . ALA A 1 197 ? -23.91600 13.65164 8.60401 1.000 32.01815 194 ALA A O 1
ATOM 1566 N N . GLY A 1 198 ? -24.22851 11.72167 7.49001 1.000 28.27624 195 GLY A N 1
ATOM 1567 C CA . GLY A 1 198 ? -22.89094 11.75390 6.93008 1.000 27.09577 195 GLY A CA 1
ATOM 1568 C C . GLY A 1 198 ? -21.80624 11.43990 7.93242 1.000 26.25486 195 GLY A C 1
ATOM 1569 O O . GLY A 1 198 ? -20.66732 11.88668 7.76528 1.000 25.76835 195 GLY A O 1
ATOM 1570 N N . LYS A 1 199 ? -22.13220 10.68445 8.97600 1.000 26.18891 196 LYS A N 1
ATOM 1571 C CA . LYS A 1 199 ? -21.20604 10.38683 10.05725 1.000 25.84213 196 LYS A CA 1
ATOM 1572 C C . LYS A 1 199 ? -20.68516 8.95934 10.02397 1.000 30.41231 196 LYS A C 1
ATOM 1573 O O . LYS A 1 199 ? -19.49286 8.73057 10.25842 1.000 29.63609 196 LYS A O 1
ATOM 1579 N N . LYS A 1 200 ? -21.54219 7.99772 9.70238 1.000 25.72636 197 LYS A N 1
ATOM 1580 C CA . LYS A 1 200 ? -21.21988 6.57972 9.81625 1.000 21.52339 197 LYS A CA 1
ATOM 1581 C C . LYS A 1 200 ? -21.28453 5.92282 8.44353 1.000 22.54080 197 LYS A C 1
ATOM 1582 O O . LYS A 1 200 ? -22.32618 5.97140 7.78206 1.000 23.04069 197 LYS A O 1
ATOM 1588 N N . LEU A 1 201 ? -20.19108 5.27743 8.03905 1.000 22.55880 198 LEU A N 1
ATOM 1589 C CA . LEU A 1 201 ? -20.13524 4.54622 6.77396 1.000 22.62063 198 LEU A CA 1
ATOM 1590 C C . LEU A 1 201 ? -20.56639 3.10190 6.99988 1.000 23.02324 198 LEU A C 1
ATOM 1591 O O . LEU A 1 201 ? -20.08987 2.44901 7.93340 1.000 23.08124 198 LEU A O 1
ATOM 1596 N N . SER A 1 202 ? -21.46223 2.60638 6.14278 1.000 20.96051 199 SER A N 1
ATOM 1597 C CA . SER A 1 202 ? -21.89562 1.21963 6.19034 1.000 19.93187 199 SER A CA 1
ATOM 1598 C C . SER A 1 202 ? -21.86980 0.62282 4.79426 1.000 21.45605 199 SER A C 1
ATOM 1599 O O . SER A 1 202 ? -21.84720 1.33570 3.78591 1.000 23.25116 199 SER A O 1
ATOM 1602 N N . GLY A 1 203 ? -21.88025 -0.70233 4.73919 1.000 20.93699 200 GLY A N 1
ATOM 1603 C CA . GLY A 1 203 ? -22.04762 -1.35497 3.46112 1.000 20.27475 200 GLY A CA 1
ATOM 1604 C C . GLY A 1 203 ? -23.46342 -1.19706 2.95024 1.000 23.13854 200 GLY A C 1
ATOM 1605 O O . GLY A 1 203 ? -24.40080 -0.88379 3.69992 1.000 24.23301 200 GLY A O 1
ATOM 1606 N N . VAL A 1 204 ? -23.62122 -1.39033 1.64660 1.000 19.30104 201 VAL A N 1
ATOM 1607 C CA . VAL A 1 204 ? -24.94742 -1.40004 1.04059 1.000 22.16932 201 VAL A CA 1
ATOM 1608 C C . VAL A 1 204 ? -25.03603 -2.55333 0.05249 1.000 22.85750 201 VAL A C 1
ATOM 1609 O O . VAL A 1 204 ? -24.04143 -2.93120 -0.57633 1.000 22.50975 201 VAL A O 1
ATOM 1613 N N . GLU A 1 205 ? -26.21894 -3.15151 -0.04092 1.000 21.91709 202 GLU A N 1
ATOM 1614 C CA . GLU A 1 205 ? -26.41738 -4.30577 -0.90851 1.000 24.19001 202 GLU A CA 1
ATOM 1615 C C . GLU A 1 205 ? -26.62344 -3.79547 -2.31951 1.000 25.65350 202 GLU A C 1
ATOM 1616 O O . GLU A 1 205 ? -27.72263 -3.37363 -2.69357 1.000 26.25587 202 GLU A O 1
ATOM 1622 N N . ALA A 1 206 ? -25.55078 -3.83133 -3.09275 1.000 21.66052 203 ALA A N 1
ATOM 1623 C CA . ALA A 1 206 ? -25.53006 -3.29679 -4.44415 1.000 21.82281 203 ALA A CA 1
ATOM 1624 C C . ALA A 1 206 ? -24.27770 -3.83419 -5.11179 1.000 21.19135 203 ALA A C 1
ATOM 1625 O O . ALA A 1 206 ? -23.43527 -4.48143 -4.47844 1.000 23.53781 203 ALA A O 1
ATOM 1627 N N . VAL A 1 207 ? -24.18440 -3.57714 -6.40082 1.000 23.54506 204 VAL A N 1
ATOM 1628 C CA . VAL A 1 207 ? -22.96764 -3.79839 -7.15957 1.000 22.75489 204 VAL A CA 1
ATOM 1629 C C . VAL A 1 207 ? -22.62685 -2.47592 -7.82912 1.000 28.35985 204 VAL A C 1
ATOM 1630 O O . VAL A 1 207 ? -23.48358 -1.61038 -8.01643 1.000 31.59096 204 VAL A O 1
ATOM 1634 N N . ILE A 1 208 ? -21.35322 -2.30213 -8.15809 1.000 22.37839 205 ILE A N 1
ATOM 1635 C CA . ILE A 1 208 ? -20.91437 -1.12878 -8.90371 1.000 21.72852 205 ILE A CA 1
ATOM 1636 C C . ILE A 1 208 ? -20.33567 -1.59752 -10.23568 1.000 21.58016 205 ILE A C 1
ATOM 1637 O O . ILE A 1 208 ? -19.54552 -2.54745 -10.27665 1.000 24.82801 205 ILE A O 1
ATOM 1642 N N . ASP A 1 209 ? -20.73606 -0.94290 -11.32344 1.000 22.55658 206 ASP A N 1
ATOM 1643 C CA . ASP A 1 209 ? -20.19003 -1.28927 -12.63330 1.000 25.00403 206 ASP A CA 1
ATOM 1644 C C . ASP A 1 209 ? -18.67762 -1.09450 -12.65790 1.000 24.50766 206 ASP A C 1
ATOM 1645 O O . ASP A 1 209 ? -18.16405 -0.02582 -12.30734 1.000 25.02988 206 ASP A O 1
ATOM 1650 N N . LYS A 1 210 ? -17.96279 -2.13935 -13.07431 1.000 23.00674 207 LYS A N 1
ATOM 1651 C CA . LYS A 1 210 ? -16.51024 -2.12271 -12.95137 1.000 23.86470 207 LYS A CA 1
ATOM 1652 C C . LYS A 1 210 ? -15.87404 -1.09301 -13.87890 1.000 23.80636 207 LYS A C 1
ATOM 1653 O O . LYS A 1 210 ? -14.79005 -0.58367 -13.56888 1.000 26.00461 207 LYS A O 1
ATOM 1659 N N . ASP A 1 211 ? -16.51678 -0.76840 -15.00791 1.000 26.95226 208 ASP A N 1
ATOM 1660 C CA . ASP A 1 211 ? -15.90341 0.20146 -15.91020 1.000 23.20341 208 ASP A CA 1
ATOM 1661 C C . ASP A 1 211 ? -16.13001 1.62549 -15.42479 1.000 23.56973 208 ASP A C 1
ATOM 1662 O O . ASP A 1 211 ? -15.21250 2.45330 -15.49309 1.000 23.58389 208 ASP A O 1
ATOM 1667 N N . LEU A 1 212 ? -17.32385 1.92813 -14.90137 1.000 24.02422 209 LEU A N 1
ATOM 1668 C CA . LEU A 1 212 ? -17.52634 3.23711 -14.28021 1.000 23.77362 209 LEU A CA 1
ATOM 1669 C C . LEU A 1 212 ? -16.60775 3.42434 -13.07332 1.000 21.03961 209 LEU A C 1
ATOM 1670 O O . LEU A 1 212 ? -16.05643 4.51191 -12.87210 1.000 23.65253 209 LEU A O 1
ATOM 1675 N N . CYS A 1 213 ? -16.43093 2.37695 -12.25536 1.000 21.06363 210 CYS A N 1
ATOM 1676 C CA . CYS A 1 213 ? -15.52051 2.49599 -11.11998 1.000 20.34550 210 CYS A CA 1
ATOM 1677 C C . CYS A 1 213 ? -14.08078 2.65651 -11.59441 1.000 21.18587 210 CYS A C 1
ATOM 1678 O O . CYS A 1 213 ? -13.32201 3.44798 -11.02410 1.000 21.13500 210 CYS A O 1
ATOM 1681 N N . SER A 1 214 ? -13.69283 1.92609 -12.65091 1.000 23.58561 211 SER A N 1
ATOM 1682 C CA . SER A 1 214 ? -12.32457 2.03760 -13.14846 1.000 23.72130 211 SER A CA 1
ATOM 1683 C C . SER A 1 214 ? -12.07077 3.41479 -13.73337 1.000 22.74505 211 SER A C 1
ATOM 1684 O O . SER A 1 214 ? -10.96563 3.95374 -13.60552 1.000 23.53287 211 SER A O 1
ATOM 1687 N N . SER A 1 215 ? -13.08659 3.99529 -14.37584 1.000 20.89943 212 SER A N 1
ATOM 1688 C CA . SER A 1 215 ? -12.98481 5.37315 -14.84901 1.000 20.61200 212 SER A CA 1
ATOM 1689 C C . SER A 1 215 ? -12.76148 6.33250 -13.68901 1.000 20.82712 212 SER A C 1
ATOM 1690 O O . SER A 1 215 ? -11.87934 7.19705 -13.74327 1.000 22.71059 212 SER A O 1
ATOM 1693 N N . LEU A 1 216 ? -13.55775 6.19064 -12.61904 1.000 20.54891 213 LEU A N 1
ATOM 1694 C CA . LEU A 1 216 ? -13.37451 7.03922 -11.44638 1.000 20.15280 213 LEU A CA 1
ATOM 1695 C C . LEU A 1 216 ? -12.00506 6.81667 -10.82563 1.000 19.33868 213 LEU A C 1
ATOM 1696 O O . LEU A 1 216 ? -11.32196 7.77328 -10.44904 1.000 21.21947 213 LEU A O 1
ATOM 1701 N N . LEU A 1 217 ? -11.59157 5.55268 -10.71943 1.000 21.42578 214 LEU A N 1
ATOM 1702 C CA . LEU A 1 217 ? -10.27026 5.21983 -10.20288 1.000 19.74850 214 LEU A CA 1
ATOM 1703 C C . LEU A 1 217 ? -9.17466 5.89722 -11.00985 1.000 20.09290 214 LEU A C 1
ATOM 1704 O O . LEU A 1 217 ? -8.24846 6.49902 -10.44791 1.000 20.75988 214 LEU A O 1
ATOM 1709 N N . ALA A 1 218 ? -9.26355 5.80433 -12.33906 1.000 19.59205 215 ALA A N 1
ATOM 1710 C CA . ALA A 1 218 ? -8.24712 6.41165 -13.18617 1.000 20.84009 215 ALA A CA 1
ATOM 1711 C C . ALA A 1 218 ? -8.26484 7.92759 -13.05508 1.000 20.68642 215 ALA A C 1
ATOM 1712 O O . ALA A 1 218 ? -7.21218 8.56981 -13.10451 1.000 22.43857 215 ALA A O 1
ATOM 1714 N N . GLN A 1 219 ? -9.45394 8.51925 -12.89619 1.000 20.93430 216 GLN A N 1
ATOM 1715 C CA . GLN A 1 219 ? -9.52703 9.95427 -12.63570 1.000 22.77165 216 GLN A CA 1
ATOM 1716 C C . GLN A 1 219 ? -8.84433 10.30606 -11.31992 1.000 23.33505 216 GLN A C 1
ATOM 1717 O O . GLN A 1 219 ? -8.02004 11.22918 -11.26479 1.000 25.06530 216 GLN A O 1
ATOM 1723 N N . GLU A 1 220 ? -9.18957 9.58130 -10.24433 1.000 20.56000 217 GLU A N 1
ATOM 1724 C CA . GLU A 1 220 ? -8.71144 9.93971 -8.91089 1.000 21.09728 217 GLU A CA 1
ATOM 1725 C C . GLU A 1 220 ? -7.21739 9.65089 -8.75500 1.000 23.83904 217 GLU A C 1
ATOM 1726 O O . GLU A 1 220 ? -6.53621 10.33465 -7.98161 1.000 26.48037 217 GLU A O 1
ATOM 1732 N N . LEU A 1 221 ? -6.68456 8.68198 -9.50315 1.000 23.69756 218 LEU A N 1
ATOM 1733 C CA . LEU A 1 221 ? -5.25515 8.37642 -9.51247 1.000 25.89899 218 LEU A CA 1
ATOM 1734 C C . LEU A 1 221 ? -4.46439 9.22095 -10.50516 1.000 29.09548 218 LEU A C 1
ATOM 1735 O O . LEU A 1 221 ? -3.24273 9.06341 -10.59123 1.000 28.52445 218 LEU A O 1
ATOM 1740 N N . VAL A 1 222 ? -5.11809 10.10925 -11.25739 1.000 23.67830 219 VAL A N 1
ATOM 1741 C CA . VAL A 1 222 ? -4.44187 10.93792 -12.24918 1.000 24.79349 219 VAL A CA 1
ATOM 1742 C C . VAL A 1 222 ? -3.68827 10.02191 -13.21099 1.000 26.92224 219 VAL A C 1
ATOM 1743 O O . VAL A 1 222 ? -2.51299 10.24823 -13.52518 1.000 28.35245 21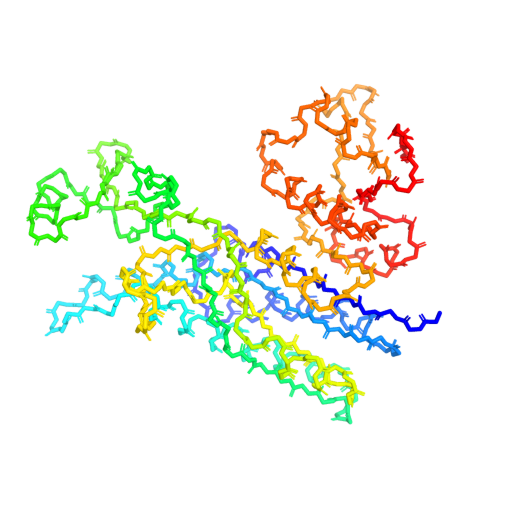9 VAL A O 1
ATOM 1747 N N . ALA A 1 223 ? -4.36058 8.97597 -13.68172 1.000 22.68485 220 ALA A N 1
ATOM 1748 C CA . ALA A 1 223 ? -3.75098 8.07939 -14.65425 1.000 21.13510 220 ALA A CA 1
ATOM 1749 C C . ALA A 1 223 ? -3.55765 8.76938 -16.00258 1.000 24.65469 220 ALA A C 1
ATOM 1750 O O . ALA A 1 223 ? -4.30127 9.67836 -16.38276 1.000 24.23613 220 ALA A O 1
ATOM 1752 N N . ASP A 1 224 ? -2.55449 8.29548 -16.74405 1.000 22.97032 221 ASP A N 1
ATOM 1753 C CA . ASP A 1 224 ? -2.31625 8.77506 -18.09923 1.000 24.07401 221 ASP A CA 1
ATOM 1754 C C . ASP A 1 224 ? -3.24999 8.13126 -19.11025 1.000 23.08363 221 ASP A C 1
ATOM 1755 O O . ASP A 1 224 ? -3.54687 8.73181 -20.15268 1.000 27.71520 221 ASP A O 1
ATOM 1760 N N . ILE A 1 225 ? -3.68073 6.90391 -18.84340 1.000 21.27403 222 ILE A N 1
ATOM 1761 C CA . ILE A 1 225 ? -4.50018 6.15876 -19.79170 1.000 19.86918 222 ILE A CA 1
ATOM 1762 C C . ILE A 1 225 ? -5.36059 5.17869 -19.01344 1.000 20.31212 222 ILE A C 1
ATOM 1763 O O . ILE A 1 225 ? -4.91537 4.57255 -18.03005 1.000 21.60487 222 ILE A O 1
ATOM 1768 N N . LEU A 1 226 ? -6.61592 5.07369 -19.42830 1.000 19.98195 223 LEU A N 1
ATOM 1769 C CA . LEU A 1 226 ? -7.54278 4.05870 -18.94346 1.000 20.23751 223 LEU A CA 1
ATOM 1770 C C . LEU A 1 226 ? -7.74338 3.06337 -20.06889 1.000 21.94586 223 LEU A C 1
ATOM 1771 O O . LEU A 1 226 ? -8.13158 3.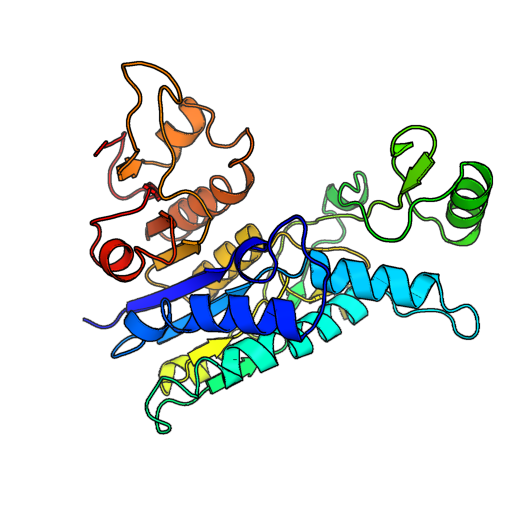44963 -21.17718 1.000 21.06391 223 LEU A O 1
ATOM 1776 N N . ILE A 1 227 ? -7.46204 1.79452 -19.80273 1.000 20.08018 224 ILE A N 1
ATOM 1777 C CA . ILE A 1 227 ? -7.63411 0.75104 -20.80945 1.000 19.47307 224 ILE A CA 1
ATOM 1778 C C . ILE A 1 227 ? -8.78054 -0.12972 -20.35834 1.000 21.75159 224 ILE A C 1
ATOM 1779 O O . ILE A 1 227 ? -8.71157 -0.76636 -19.29927 1.000 21.16510 224 ILE A O 1
ATOM 1784 N N . ILE A 1 228 ? -9.84701 -0.13196 -21.14348 1.000 17.85734 225 ILE A N 1
ATOM 1785 C CA . ILE A 1 228 ? -11.02823 -0.93560 -20.87739 1.000 17.78122 225 ILE A CA 1
ATOM 1786 C C . ILE A 1 228 ? -10.87422 -2.18447 -21.73146 1.000 22.21003 225 ILE A C 1
ATOM 1787 O O . ILE A 1 228 ? -11.07148 -2.15093 -22.95459 1.000 21.17403 225 ILE A O 1
ATOM 1792 N N . ALA A 1 229 ? -10.47747 -3.28256 -21.09616 1.000 20.44054 226 ALA A N 1
ATOM 1793 C CA . ALA A 1 229 ? -10.13296 -4.49808 -21.81898 1.000 22.53299 226 ALA A CA 1
ATOM 1794 C C . ALA A 1 229 ? -11.39059 -5.31123 -22.06922 1.000 26.82228 226 ALA A C 1
ATOM 1795 O O . ALA A 1 229 ? -12.13923 -5.62542 -21.13978 1.000 30.31869 226 ALA A O 1
ATOM 1797 N N . THR A 1 230 ? -11.61320 -5.65471 -23.32739 1.000 24.21730 227 THR A N 1
ATOM 1798 C CA . THR A 1 230 ? -12.82971 -6.33139 -23.72593 1.000 25.09452 227 THR A CA 1
ATOM 1799 C C . THR A 1 230 ? -12.47189 -7.43604 -24.70682 1.000 24.25301 227 THR A C 1
ATOM 1800 O O . THR A 1 230 ? -11.32384 -7.56565 -25.14149 1.000 22.84575 227 THR A O 1
ATOM 1804 N N . ASP A 1 231 ? -13.47109 -8.25230 -25.03037 1.000 22.94762 228 ASP A N 1
ATOM 1805 C CA . ASP A 1 231 ? -13.24584 -9.32572 -25.99244 1.000 24.18364 228 ASP A CA 1
ATOM 1806 C C . ASP A 1 231 ? -12.96628 -8.76628 -27.38013 1.000 25.59209 228 ASP A C 1
ATOM 1807 O O . ASP A 1 231 ? -12.06153 -9.24464 -28.07379 1.000 24.59479 228 ASP A O 1
ATOM 1812 N N . VAL A 1 232 ? -13.72147 -7.74824 -27.79111 1.000 22.99871 229 VAL A N 1
ATOM 1813 C CA . VAL A 1 232 ? -13.55729 -7.18071 -29.12702 1.000 23.75359 229 VAL A CA 1
ATOM 1814 C C . VAL A 1 232 ? -12.31072 -6.30453 -29.16456 1.000 24.94811 229 VAL A C 1
ATOM 1815 O O . VAL A 1 232 ? -11.84332 -5.78808 -28.14457 1.000 24.05702 229 VAL A O 1
ATOM 1819 N N A ASP A 1 233 ? -11.76985 -6.11991 -30.36831 0.638 24.06594 230 ASP A N 1
ATOM 1820 N N B ASP A 1 233 ? -11.76004 -6.13079 -30.36432 0.362 24.08275 230 ASP A N 1
ATOM 1821 C CA A ASP A 1 233 ? -10.53919 -5.35523 -30.49352 0.638 21.95268 230 ASP A CA 1
ATOM 1822 C CA B ASP A 1 233 ? -10.53352 -5.35932 -30.50475 0.362 22.08600 230 ASP A CA 1
ATOM 1823 C C A ASP A 1 233 ? -10.78235 -3.87212 -30.71170 0.638 22.32687 230 ASP A C 1
ATOM 1824 C C B ASP A 1 233 ? -10.78339 -3.87263 -30.70690 0.362 22.36376 230 ASP A C 1
ATOM 1825 O O A ASP A 1 233 ? -9.81833 -3.09740 -30.68602 0.638 21.58402 230 ASP A O 1
ATOM 1826 O O B ASP A 1 233 ? -9.82400 -3.09344 -30.67010 0.362 21.71674 230 ASP A O 1
ATOM 1835 N N . ALA A 1 234 ? -12.03494 -3.46496 -30.90406 1.000 20.90202 231 ALA A N 1
ATOM 1836 C CA . ALA A 1 234 ? -12.38320 -2.07395 -31.16146 1.000 20.49249 231 ALA A CA 1
ATOM 1837 C C . ALA A 1 234 ? -13.89803 -1.95549 -31.18703 1.000 22.46160 231 ALA A C 1
ATOM 1838 O O . ALA A 1 234 ? -14.61807 -2.95151 -31.29273 1.000 24.13332 231 ALA A O 1
ATOM 1840 N N . ALA A 1 235 ? -14.37026 -0.71465 -31.14454 1.000 21.63839 232 ALA A N 1
ATOM 1841 C CA . ALA A 1 235 ? -15.71792 -0.40400 -31.59663 1.000 23.56659 232 ALA A CA 1
ATOM 1842 C C . ALA A 1 235 ? -15.71236 -0.24324 -33.11019 1.000 23.67510 232 ALA A C 1
ATOM 1843 O O . ALA A 1 235 ? -14.71283 0.17324 -33.69250 1.000 23.86601 232 ALA A O 1
ATOM 1845 N N . TYR A 1 236 ? -16.84082 -0.56801 -33.73920 1.000 22.98636 233 TYR A N 1
ATOM 1846 C CA . TYR A 1 236 ? -16.96966 -0.55835 -35.19555 1.000 23.64115 233 TYR A CA 1
ATOM 1847 C C . TYR A 1 236 ? -18.17883 0.25506 -35.62898 1.000 26.66060 233 TYR A C 1
ATOM 1848 O O . TYR A 1 23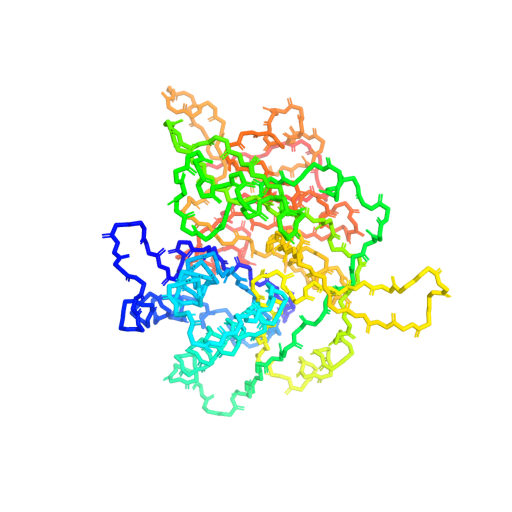6 ? -19.19826 0.29629 -34.93490 1.000 30.23082 233 TYR A O 1
ATOM 1857 N N . VAL A 1 237 ? -18.05810 0.90240 -36.79345 1.000 26.41356 234 VAL A N 1
ATOM 1858 C CA . VAL A 1 237 ? -19.21636 1.42808 -37.50130 1.000 27.96691 234 VAL A CA 1
ATOM 1859 C C . VAL A 1 237 ? -19.57828 0.45864 -38.61762 1.000 33.94148 234 VAL A C 1
ATOM 1860 O O . VAL A 1 237 ? -18.74185 -0.29967 -39.12352 1.000 29.36941 234 VAL A O 1
ATOM 1864 N N . ASP A 1 238 ? -20.84502 0.50539 -39.03791 1.000 35.85098 235 ASP A N 1
ATOM 1865 C CA . ASP A 1 238 ? -21.32802 -0.30796 -40.15935 1.000 34.60792 235 ASP A CA 1
ATOM 1866 C C . ASP A 1 238 ? -21.07779 -1.79373 -39.90791 1.000 38.24879 235 ASP A C 1
ATOM 1867 O O . ASP A 1 238 ? -20.72794 -2.54517 -40.81991 1.000 41.33735 235 ASP A O 1
ATOM 1872 N N . TRP A 1 239 ? -21.25421 -2.21176 -38.65922 1.000 38.02907 236 TRP A N 1
ATOM 1873 C CA . TRP A 1 239 ? -20.90645 -3.57002 -38.24896 1.000 56.54102 236 TRP A CA 1
ATOM 1874 C C . TRP A 1 239 ? -21.72507 -4.60170 -39.01618 1.000 65.49959 236 TRP A C 1
ATOM 1875 O O . TRP A 1 239 ? -22.95954 -4.58151 -38.98257 1.000 66.86156 236 TRP A O 1
ATOM 1886 N N . GLY A 1 240 ? -21.03112 -5.50214 -39.70828 1.000 62.74514 237 GLY A N 1
ATOM 1887 C CA . GLY A 1 240 ? -21.68335 -6.54074 -40.47829 1.000 58.94315 237 GLY A CA 1
ATOM 1888 C C . GLY A 1 240 ? -22.04309 -6.15408 -41.89146 1.000 69.33518 237 GLY A C 1
ATOM 1889 O O . GLY A 1 240 ? -22.84598 -6.84977 -42.52389 1.000 81.42128 237 GLY A O 1
ATOM 1890 N N . LYS A 1 241 ? -21.47011 -5.07924 -42.41005 1.000 59.55833 238 LYS A N 1
ATOM 1891 C CA . LYS A 1 241 ? -21.80640 -4.51458 -43.70503 1.000 59.11005 238 LYS A CA 1
ATOM 1892 C C . LYS A 1 241 ? -20.53459 -4.31179 -44.51188 1.000 61.37109 238 LYS A C 1
ATOM 1893 O O . LYS A 1 241 ? -19.43278 -4.29347 -43.95248 1.000 59.92278 238 LYS A O 1
ATOM 1899 N N . PRO A 1 242 ? -20.64786 -4.17232 -45.83563 1.000 64.90927 239 PRO A N 1
ATOM 1900 C CA . PRO A 1 242 ? -19.44071 -3.96398 -46.65456 1.000 66.09456 239 PRO A CA 1
ATOM 1901 C C . PRO A 1 242 ? -18.62650 -2.74401 -46.25751 1.000 58.77883 239 PRO A C 1
ATOM 1902 O O . PRO A 1 242 ? -17.41410 -2.72026 -46.50521 1.000 54.24483 239 PRO A O 1
ATOM 1906 N N . THR A 1 243 ? -19.24479 -1.73020 -45.65624 1.000 51.18358 240 THR A N 1
ATOM 1907 C CA . THR A 1 243 ? -18.52785 -0.54867 -45.20309 1.000 41.57476 240 THR A CA 1
ATOM 1908 C C . THR A 1 243 ? -18.09510 -0.64330 -43.73982 1.000 37.22654 240 THR A C 1
ATOM 1909 O O . THR A 1 243 ? -17.75420 0.38374 -43.15069 1.000 33.18963 240 THR A O 1
ATOM 1913 N N . GLN A 1 244 ? -18.10721 -1.84103 -43.14889 1.000 36.79202 241 GLN A N 1
ATOM 1914 C CA . GLN A 1 244 ? -17.65620 -2.01606 -41.76732 1.000 32.34915 241 GLN A CA 1
ATOM 1915 C C . GLN A 1 244 ? -16.25309 -1.45480 -41.57237 1.000 27.26422 241 GLN A C 1
ATOM 1916 O O . GLN A 1 244 ? -15.34356 -1.73158 -42.36205 1.000 31.82652 241 GLN A O 1
ATOM 1922 N N . LYS A 1 245 ? -16.07655 -0.66477 -40.50997 1.000 26.24473 242 LYS A N 1
ATOM 1923 C CA . LYS A 1 245 ? -14.80094 -0.02526 -40.22743 1.000 23.79217 242 LYS A CA 1
ATOM 1924 C C . LYS A 1 245 ? -14.57013 0.03106 -38.72627 1.000 23.51262 242 LYS A C 1
ATOM 1925 O O . LYS A 1 245 ? -15.46446 0.41125 -37.96733 1.000 25.02313 242 LYS A O 1
ATOM 1931 N N . ALA A 1 246 ? -13.35385 -0.31139 -38.31648 1.000 20.21064 243 ALA A N 1
ATOM 1932 C CA . ALA A 1 246 ? -12.95392 -0.15360 -36.92561 1.000 20.82533 243 ALA A CA 1
ATOM 1933 C C . ALA A 1 246 ? -12.69464 1.31609 -36.60775 1.000 21.67928 243 ALA A C 1
ATOM 1934 O O . ALA A 1 246 ? -12.11490 2.05037 -37.41072 1.000 22.59225 243 ALA A O 1
ATOM 1936 N N . ILE A 1 247 ? -13.10922 1.74240 -35.42018 1.000 22.33517 244 ILE A N 1
ATOM 1937 C CA . ILE A 1 247 ? -12.85526 3.10524 -34.96735 1.000 20.35346 244 ILE A CA 1
ATOM 1938 C C . ILE A 1 247 ? -11.50476 3.14454 -34.26540 1.000 22.66917 244 ILE A C 1
ATOM 1939 O O . ILE A 1 247 ? -11.28229 2.43792 -33.26927 1.000 21.69897 244 ILE A O 1
ATOM 1944 N N . ALA A 1 248 ? -10.59264 3.96246 -34.78988 1.000 20.14682 245 ALA A N 1
ATOM 1945 C CA . ALA A 1 248 ? -9.30027 4.14404 -34.14649 1.000 19.40084 245 ALA A CA 1
ATOM 1946 C C . ALA A 1 248 ? -9.34801 5.19835 -33.05091 1.000 20.84580 245 ALA A C 1
ATOM 1947 O O . ALA A 1 248 ? -8.74643 5.01980 -31.99122 1.000 21.56936 245 ALA A O 1
ATOM 1949 N N . GLN A 1 249 ? -10.03130 6.30811 -33.29615 1.000 22.13671 246 GLN A N 1
ATOM 1950 C CA . GLN A 1 249 ? -10.07567 7.36352 -32.29896 1.000 20.46623 246 GLN A CA 1
ATOM 1951 C C . GLN A 1 249 ? -11.36719 8.12850 -32.48906 1.000 24.56358 246 GLN A C 1
ATOM 1952 O O . GLN A 1 249 ? -11.81838 8.30803 -33.62091 1.000 23.09775 246 GLN A O 1
ATOM 1958 N N . ALA A 1 250 ? -11.96705 8.57101 -31.38727 1.000 20.91276 247 ALA A N 1
ATOM 1959 C CA . ALA A 1 250 ? -13.19795 9.33263 -31.51966 1.000 21.21945 247 ALA A CA 1
ATOM 1960 C C . ALA A 1 250 ? -13.35905 10.28098 -30.34630 1.000 21.74068 247 ALA A C 1
ATOM 1961 O O . ALA A 1 250 ? -13.06136 9.93221 -29.19515 1.000 21.86011 247 ALA A O 1
ATOM 1963 N N . HIS A 1 251 ? -13.82858 11.48247 -30.65535 1.000 21.36115 248 HIS A N 1
ATOM 1964 C CA . HIS A 1 251 ? -14.25140 12.40414 -29.61532 1.000 22.95435 248 HIS A CA 1
ATOM 1965 C C . HIS A 1 251 ? -15.55164 11.90291 -28.99016 1.000 22.11873 248 HIS A C 1
ATOM 1966 O O . HIS A 1 251 ? -16.41188 11.37111 -29.69627 1.000 26.02861 248 HIS A O 1
ATOM 1973 N N . PRO A 1 252 ? -15.73308 12.07219 -27.67612 1.000 24.77076 249 PRO A N 1
ATOM 1974 C CA . PRO A 1 252 ? -17.01611 11.69154 -27.05614 1.000 26.79856 249 PRO A CA 1
ATOM 1975 C C . PRO A 1 252 ? -18.24761 12.23932 -27.76564 1.000 27.26557 249 PRO A C 1
ATOM 1976 O O . PRO A 1 252 ? -19.25254 11.52567 -27.87287 1.000 29.08348 249 PRO A O 1
ATOM 1980 N N . ASP A 1 253 ? -18.20103 13.48544 -28.24695 1.000 24.37153 250 ASP A N 1
ATOM 1981 C CA . ASP A 1 253 ? -19.34560 14.05527 -28.95668 1.000 31.04966 250 ASP A CA 1
ATOM 1982 C C . ASP A 1 253 ? -19.74888 13.20124 -30.15189 1.000 33.38155 250 ASP A C 1
ATOM 1983 O O . ASP A 1 253 ? -20.94284 13.00087 -30.41027 1.000 33.26804 250 ASP A O 1
ATOM 1988 N N . GLU A 1 254 ? -18.76628 12.69334 -30.89602 1.000 28.22917 251 GLU A N 1
ATOM 1989 C CA . GLU A 1 254 ? -19.07004 11.87656 -32.06667 1.000 31.81523 251 GLU A CA 1
ATOM 1990 C C . GLU A 1 254 ? -19.56756 10.49514 -31.66525 1.000 29.91721 251 GLU A C 1
ATOM 1991 O O . GLU A 1 254 ? -20.48556 9.95742 -32.29110 1.000 31.19096 251 GLU A O 1
ATOM 1997 N N . LEU A 1 255 ? -18.98093 9.90200 -30.62217 1.000 28.31310 252 LEU A N 1
ATOM 1998 C CA . LEU A 1 255 ? -19.44983 8.59168 -30.18639 1.000 29.68103 252 LEU A CA 1
ATOM 1999 C C . LEU A 1 255 ? -20.90470 8.64492 -29.74292 1.000 36.16238 252 LEU A C 1
ATOM 2000 O O . LEU A 1 255 ? -21.67422 7.70969 -29.99538 1.000 34.08677 252 LEU A O 1
ATOM 2005 N N . GLU A 1 256 ? -21.29812 9.72762 -29.06962 1.000 32.99491 253 GLU A N 1
ATOM 2006 C CA . GLU A 1 256 ? -22.68809 9.85953 -28.64866 1.000 31.24343 253 GLU A CA 1
ATOM 2007 C C . GLU A 1 256 ? -23.61447 10.04898 -29.84554 1.000 38.45872 253 GLU A C 1
ATOM 2008 O O . GLU A 1 256 ? -24.70778 9.47231 -29.88839 1.000 37.52995 253 GLU A O 1
ATOM 2014 N N . ARG A 1 257 ? -23.19321 10.84111 -30.83261 1.000 33.85827 254 ARG A N 1
ATOM 2015 C CA . ARG A 1 257 ? -24.02292 11.03390 -32.02092 1.000 34.75663 254 ARG A CA 1
ATOM 2016 C C . ARG A 1 257 ? -24.27479 9.71076 -32.73546 1.000 39.90615 254 ARG A C 1
ATOM 2017 O O . ARG A 1 257 ? -25.38849 9.44772 -33.20416 1.000 41.43652 254 ARG A O 1
ATOM 2025 N N . LEU A 1 258 ? -23.25505 8.85738 -32.81153 1.000 35.30250 255 LEU A N 1
ATOM 2026 C CA . LEU A 1 258 ? -23.35512 7.60238 -33.54489 1.000 37.84861 255 LEU A CA 1
ATOM 2027 C C . LEU A 1 258 ? -24.13482 6.53123 -32.79627 1.000 43.65295 255 LEU A C 1
ATOM 2028 O O . LEU A 1 258 ? -24.42711 5.48462 -33.38277 1.000 44.29460 255 LEU A O 1
ATOM 2033 N N . GLY A 1 259 ? -24.47497 6.76010 -31.53282 1.000 38.39405 256 GLY A N 1
ATOM 2034 C CA . GLY A 1 259 ? -25.23799 5.80247 -30.76164 1.000 38.29848 256 GLY A CA 1
ATOM 2035 C C . GLY A 1 259 ? -24.42009 4.80292 -29.98075 1.000 42.22774 256 GLY A C 1
ATOM 2036 O O . GLY A 1 259 ? -24.97417 3.79484 -29.52517 1.000 46.71249 256 GLY A O 1
ATOM 2037 N N . PHE A 1 260 ? -23.12132 5.03965 -29.80581 1.000 41.55509 257 PHE A N 1
ATOM 2038 C CA . PHE A 1 260 ? -22.30087 4.05684 -29.11203 1.000 40.79988 257 PHE A CA 1
ATOM 2039 C C . PHE A 1 260 ? -22.49344 4.08863 -27.60510 1.000 40.99580 257 PHE A C 1
ATOM 2040 O O . PHE A 1 260 ? -22.13973 3.11411 -26.93663 1.000 42.11146 257 PHE A O 1
ATOM 2048 N N . ALA A 1 261 ? -23.04810 5.17311 -27.05722 1.000 43.18851 258 ALA A N 1
ATOM 2049 C CA . ALA A 1 261 ? -23.36787 5.20056 -25.63271 1.000 44.05569 258 ALA A CA 1
ATOM 2050 C C . ALA A 1 261 ? -24.54986 4.30304 -25.28167 1.000 46.33150 258 ALA A C 1
ATOM 2051 O O . ALA A 1 261 ? -24.83911 4.12242 -24.09288 1.000 55.61768 258 ALA A O 1
ATOM 2053 N N . ALA A 1 262 ? -25.23671 3.75286 -26.27901 1.000 54.14459 259 ALA A N 1
ATOM 2054 C CA . ALA A 1 262 ? -26.22775 2.70109 -26.11565 1.000 53.90665 259 ALA A CA 1
ATOM 2055 C C . ALA A 1 262 ? -25.72289 1.43136 -26.79802 1.000 62.92461 259 ALA A C 1
ATOM 2056 O O . ALA A 1 262 ? -24.67052 1.41907 -27.44426 1.000 61.91168 259 ALA A O 1
ATOM 2058 N N . GLY A 1 263 ? -26.48362 0.35358 -26.65424 1.000 66.75843 260 GLY A N 1
ATOM 2059 C CA . GLY A 1 263 ? -26.08943 -0.91729 -27.22926 1.000 58.42588 260 GLY A CA 1
ATOM 2060 C C . GLY A 1 263 ? -25.35368 -1.80022 -26.24243 1.000 59.33493 260 GLY A C 1
ATOM 2061 O O . GLY A 1 263 ? -25.29644 -1.54191 -25.03641 1.000 65.60301 260 GLY A O 1
ATOM 2062 N N . SER A 1 264 ? -24.77203 -2.87606 -26.78115 1.000 59.84739 261 SER A N 1
ATOM 2063 C CA . SER A 1 264 ? -24.06300 -3.83279 -25.93418 1.000 71.25752 261 SER A CA 1
ATOM 2064 C C . SER A 1 264 ? -22.76140 -3.25912 -25.38825 1.000 63.73771 261 SER A C 1
ATOM 2065 O O . SER A 1 264 ? -22.29117 -3.69468 -24.33045 1.000 61.07370 261 SER A O 1
ATOM 2068 N N . MET A 1 265 ? -22.16544 -2.29667 -26.08697 1.000 60.36694 262 MET A N 1
ATOM 2069 C CA . MET A 1 265 ? -20.93236 -1.66242 -25.63976 1.000 50.59566 262 MET A CA 1
ATOM 2070 C C . MET A 1 265 ? -21.18511 -0.38898 -24.83817 1.000 44.77517 262 MET A C 1
ATOM 2071 O O . MET A 1 265 ? -20.22901 0.21952 -24.34928 1.000 32.93863 262 MET A O 1
ATOM 2076 N N . GLY A 1 266 ? -22.44680 0.00661 -24.67069 1.000 44.73768 263 GLY A N 1
ATOM 2077 C CA . GLY A 1 266 ? -22.81658 1.23212 -23.99693 1.000 40.27747 263 GLY A CA 1
ATOM 2078 C C . GLY A 1 266 ? -22.05551 1.54207 -22.71982 1.000 37.97697 263 GLY A C 1
ATOM 2079 O O . GLY A 1 266 ? -21.39685 2.58134 -22.61015 1.000 37.40235 263 GLY A O 1
ATOM 2080 N N . PRO A 1 267 ? -22.14806 0.66275 -21.71644 1.000 41.63080 264 PRO A N 1
ATOM 2081 C CA . PRO A 1 267 ? -21.47313 0.95743 -20.44063 1.000 34.80030 264 PRO A CA 1
ATOM 2082 C C . PRO A 1 267 ? -19.97984 1.19433 -20.58277 1.000 32.88820 264 PRO A C 1
ATOM 2083 O O . PRO A 1 267 ? -19.43132 2.06450 -19.89711 1.000 31.82865 264 PRO A O 1
ATOM 2087 N N . LYS A 1 268 ? -19.30112 0.44981 -21.45873 1.000 33.30775 265 LYS A N 1
ATOM 2088 C CA . LYS A 1 268 ? -17.87251 0.67644 -21.64265 1.000 26.64811 265 LYS A CA 1
ATOM 2089 C C . LYS A 1 268 ? -17.61623 2.01237 -22.32815 1.000 25.91011 265 LYS A C 1
ATOM 2090 O O . LYS A 1 268 ? -16.71383 2.75580 -21.92640 1.000 25.54960 265 LYS A O 1
ATOM 2096 N N . VAL A 1 269 ? -18.40584 2.33220 -23.35454 1.000 25.62144 266 VAL A N 1
ATOM 2097 C CA . VAL A 1 269 ? -18.26576 3.62097 -24.03028 1.000 22.38461 266 VAL A CA 1
ATOM 2098 C C . VAL A 1 269 ? -18.59889 4.76069 -23.07647 1.000 25.93495 266 VAL A C 1
ATOM 2099 O O . VAL A 1 269 ? -17.90690 5.78326 -23.04467 1.000 25.04207 266 VAL A O 1
ATOM 2103 N N A GLN A 1 270 ? -19.66282 4.60056 -22.28195 0.476 27.45622 267 GLN A N 1
ATOM 2104 N N B GLN A 1 270 ? -19.64332 4.59722 -22.26331 0.524 27.44813 267 GLN A N 1
ATOM 2105 C CA A GLN A 1 270 ? -20.02303 5.62098 -21.29958 0.476 30.51857 267 GLN A CA 1
ATOM 2106 C CA B GLN A 1 270 ? -19.99945 5.65993 -21.32826 0.524 30.46607 267 GLN A CA 1
ATOM 2107 C C A GLN A 1 270 ? -18.86733 5.89658 -20.34607 0.476 26.41169 267 GLN A C 1
ATOM 2108 C C B GLN A 1 270 ? -18.88523 5.90468 -20.31480 0.524 26.40024 267 GLN A C 1
ATOM 2109 O O A GLN A 1 270 ? -18.52105 7.05527 -20.08877 0.476 25.71323 267 GLN A O 1
ATOM 2110 O O B GLN A 1 270 ? -18.57363 7.05818 -19.99713 0.524 25.76069 267 GLN A O 1
ATOM 2121 N N . ALA A 1 271 ? -18.25579 4.83321 -19.81473 1.000 24.75129 268 ALA A N 1
ATOM 2122 C CA . ALA A 1 271 ? -17.14404 4.99141 -18.87984 1.000 24.38079 268 ALA A CA 1
ATOM 2123 C C . ALA A 1 271 ? -15.93684 5.62848 -19.55345 1.000 25.68545 268 ALA A C 1
ATOM 2124 O O . ALA A 1 271 ? -15.26724 6.49125 -18.96533 1.000 23.30565 268 ALA A O 1
ATOM 2126 N N . ALA A 1 272 ? -15.65190 5.23370 -20.79586 1.000 21.66192 269 ALA A N 1
ATOM 2127 C CA . ALA A 1 272 ? -14.53960 5.84478 -21.50859 1.000 21.79882 269 ALA A CA 1
ATOM 2128 C C . ALA A 1 272 ? -14.79177 7.32803 -21.74216 1.000 23.42856 269 ALA A C 1
ATOM 2129 O O . ALA A 1 272 ? -13.88085 8.14927 -21.59434 1.000 21.76450 269 ALA A O 1
ATOM 2131 N N . ILE A 1 273 ? -16.01598 7.67993 -22.14651 1.000 24.06715 270 ILE A N 1
ATOM 2132 C CA . ILE A 1 273 ? -16.37331 9.07928 -22.36195 1.000 22.92455 270 ILE A CA 1
ATOM 2133 C C . ILE A 1 273 ? -16.21822 9.87202 -21.07174 1.000 26.36599 270 ILE A C 1
ATOM 2134 O O . ILE A 1 273 ? -15.66797 10.98202 -21.06643 1.000 24.40781 270 ILE A O 1
ATOM 2139 N N . GLU A 1 274 ? -16.68780 9.31455 -19.95127 1.000 24.67580 271 GLU A N 1
ATOM 2140 C CA . GLU A 1 274 ? -16.57769 10.04285 -18.69080 1.000 25.01249 271 GLU A CA 1
ATOM 2141 C C . GLU A 1 274 ? -15.12173 10.31756 -18.33565 1.000 23.73860 271 GLU A C 1
ATOM 2142 O O . GLU A 1 274 ? -14.78288 11.43134 -17.91390 1.000 25.96897 271 GLU A O 1
ATOM 2148 N N . PHE A 1 275 ? -14.24476 9.32124 -18.50520 1.000 22.71347 272 PHE A N 1
ATOM 2149 C CA . PHE A 1 275 ? -12.82328 9.53251 -18.23865 1.000 21.72804 272 PHE A CA 1
ATOM 2150 C C . PHE A 1 275 ? -12.24896 10.61403 -19.14340 1.000 23.01837 272 PHE A C 1
ATOM 2151 O O . PHE A 1 275 ? -11.52016 11.50840 -18.69006 1.000 22.24832 272 PHE A O 1
ATOM 2159 N N . ALA A 1 276 ? -12.55033 10.53105 -20.43507 1.000 19.93281 273 ALA A N 1
ATOM 2160 C CA . ALA A 1 276 ? -11.99623 11.47724 -21.39219 1.000 21.19447 273 ALA A CA 1
ATOM 2161 C C . ALA A 1 276 ? -12.42986 12.90242 -21.08019 1.000 23.49875 273 ALA A C 1
ATOM 2162 O O . ALA A 1 276 ? -11.60701 13.82248 -21.09693 1.000 24.42704 273 ALA A O 1
ATOM 2164 N N . ARG A 1 277 ? -13.71564 13.10207 -20.78990 1.000 22.57993 274 ARG A N 1
ATOM 2165 C CA . ARG A 1 277 ? -14.20512 14.44762 -20.50370 1.000 24.09014 274 ARG A CA 1
ATOM 2166 C C . ARG A 1 277 ? -13.64410 14.97824 -19.19238 1.000 29.87746 274 ARG A C 1
ATOM 2167 O O . ARG A 1 277 ? -13.32036 16.17023 -19.08430 1.000 31.28093 274 ARG A O 1
ATOM 2175 N N . ALA A 1 278 ? -13.50817 14.11018 -18.19222 1.000 25.21226 275 ALA A N 1
ATOM 2176 C CA . ALA A 1 278 ? -13.09562 14.56091 -16.87097 1.000 27.21424 275 ALA A CA 1
ATOM 2177 C C . ALA A 1 278 ? -11.61578 14.91986 -16.82663 1.000 29.68293 275 ALA A C 1
ATOM 2178 O O . ALA A 1 278 ? -11.22057 15.80160 -16.05613 1.000 35.57532 275 ALA A O 1
ATOM 2180 N N . THR A 1 279 ? -10.78847 14.27982 -17.65709 1.000 27.01560 276 THR A N 1
ATOM 2181 C CA . THR A 1 279 ? -9.34320 14.35350 -17.50312 1.000 25.51066 276 THR A CA 1
ATOM 2182 C C . THR A 1 279 ? -8.61688 15.00115 -18.66920 1.000 30.01141 276 THR A C 1
ATOM 2183 O O . THR A 1 279 ? -7.48177 15.45111 -18.48266 1.000 29.70442 276 THR A O 1
ATOM 2187 N N . GLY A 1 280 ? -9.21546 15.04511 -19.85721 1.000 26.43580 277 GLY A N 1
ATOM 2188 C CA . GLY A 1 280 ? -8.47208 15.38512 -21.05104 1.000 26.91614 277 GLY A CA 1
ATOM 2189 C C . GLY A 1 280 ? -7.46999 14.33961 -21.47730 1.000 29.94944 277 GLY A C 1
ATOM 2190 O O . GLY A 1 280 ? -6.69209 14.58299 -22.40209 1.000 30.80944 277 GLY A O 1
ATOM 2191 N N . LYS A 1 281 ? -7.46183 13.18369 -20.82596 1.000 26.63893 278 LYS A N 1
ATOM 2192 C CA . LYS A 1 281 ? -6.59491 12.06963 -21.15881 1.000 26.29931 278 LYS A CA 1
ATOM 2193 C C . LYS A 1 281 ? -7.41730 1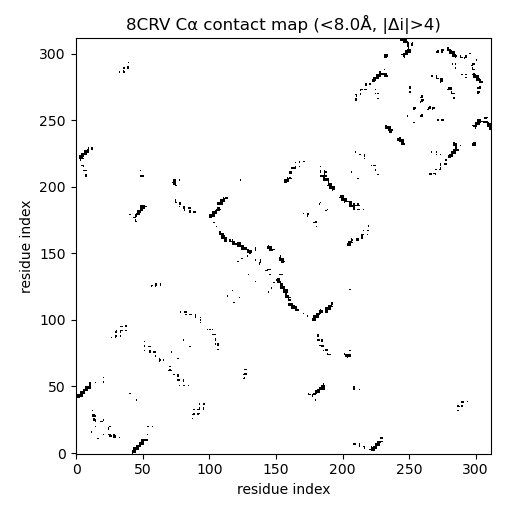1.00601 -21.87458 1.000 25.84262 278 LYS A C 1
ATOM 2194 O O . LYS A 1 281 ? -8.63445 11.12629 -22.03436 1.000 24.31850 278 LYS A O 1
ATOM 2200 N N . ASP A 1 282 ? -6.75000 9.95030 -22.30996 1.000 24.01653 279 ASP A N 1
ATOM 2201 C CA . ASP A 1 282 ? -7.35403 9.01555 -23.24916 1.000 23.20417 279 ASP A CA 1
ATOM 2202 C C . ASP A 1 282 ? -7.78971 7.72507 -22.57206 1.000 22.09835 279 ASP A C 1
ATOM 2203 O O . ASP A 1 282 ? -7.06809 7.15981 -21.74453 1.000 23.06833 279 ASP A O 1
ATOM 2208 N N . ALA A 1 283 ? -8.97189 7.25412 -22.94802 1.000 19.39070 280 ALA A N 1
ATOM 2209 C CA . ALA A 1 283 ? -9.44552 5.92641 -22.60439 1.000 18.90007 280 ALA A CA 1
ATOM 2210 C C . ALA A 1 283 ? -9.46795 5.09468 -23.87467 1.000 22.34552 280 ALA A C 1
ATOM 2211 O O . ALA A 1 283 ? -9.87444 5.58949 -24.92724 1.000 27.54351 280 ALA A O 1
ATOM 2213 N N . VAL A 1 284 ? -9.01677 3.84761 -23.80063 1.000 18.76390 281 VAL A N 1
ATOM 2214 C CA . VAL A 1 284 ? -8.96419 2.99202 -24.98817 1.000 19.05416 281 VAL A CA 1
ATOM 2215 C C . VAL A 1 284 ? -9.75015 1.72589 -24.70626 1.000 21.51695 281 VAL A C 1
ATOM 2216 O O . VAL A 1 284 ? -9.52265 1.06150 -23.68837 1.000 20.83731 281 VAL A O 1
ATOM 2220 N N . ILE A 1 285 ? -10.68831 1.40577 -25.59309 1.000 19.15274 282 ILE A N 1
ATOM 2221 C CA . ILE A 1 285 ? -11.45496 0.16710 -25.51338 1.000 17.85116 282 ILE A CA 1
ATOM 2222 C C . ILE A 1 285 ? -10.83840 -0.81371 -26.50040 1.000 20.40097 282 ILE A C 1
ATOM 2223 O O . ILE A 1 285 ? -10.80093 -0.53844 -27.70415 1.000 20.01717 282 ILE A O 1
ATOM 2228 N N . GLY A 1 286 ? -10.35587 -1.95115 -26.00974 1.000 20.13723 283 GLY A N 1
ATOM 2229 C CA . GLY A 1 286 ? -9.72867 -2.89910 -26.90974 1.000 19.77441 283 GLY A CA 1
ATOM 2230 C C . GLY A 1 286 ? -9.36685 -4.17161 -26.18310 1.000 20.75696 283 GLY A C 1
ATOM 2231 O O . GLY A 1 286 ? -9.78836 -4.39839 -25.04744 1.000 22.16656 283 GLY A O 1
ATOM 2232 N N A SER A 1 287 ? -8.54009 -4.97847 -26.84788 0.660 21.13521 284 SER A N 1
ATOM 2233 N N B SER A 1 287 ? -8.55987 -4.99393 -26.84630 0.340 21.23893 284 SER A N 1
ATOM 2234 C CA A SER A 1 287 ? -8.21146 -6.33342 -26.41029 0.660 21.95354 284 SER A CA 1
ATOM 2235 C CA B SER A 1 287 ? -8.25277 -6.33949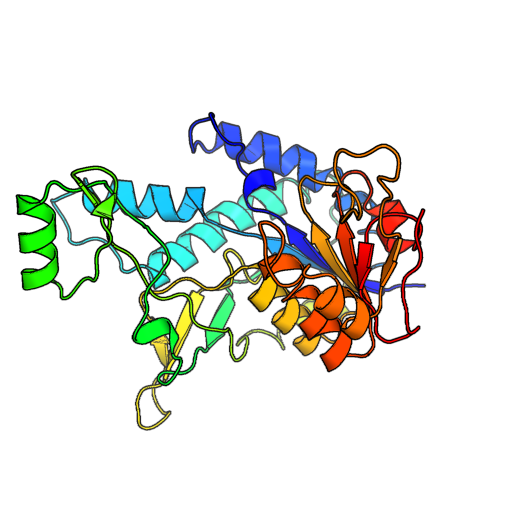 -26.37518 0.340 21.99990 284 SER A CA 1
ATOM 2236 C C A SER A 1 287 ? -6.88568 -6.38608 -25.66143 0.660 21.66272 284 SER A C 1
ATOM 2237 C C B SER A 1 287 ? -6.90671 -6.39161 -25.66323 0.340 21.72874 284 SER A C 1
ATOM 2238 O O A SER A 1 287 ? -5.92286 -5.70838 -26.03136 0.660 24.69782 284 SER A O 1
ATOM 2239 O O B SER A 1 287 ? -5.95680 -5.70625 -26.05265 0.340 24.44260 284 SER A O 1
ATOM 2244 N N . LEU A 1 288 ? -6.83447 -7.22156 -24.61518 1.000 21.72785 285 LEU A N 1
ATOM 2245 C CA . LEU A 1 288 ? -5.56662 -7.43713 -23.91296 1.000 25.67107 285 LEU A CA 1
ATOM 2246 C C . LEU A 1 288 ? -4.48710 -7.97742 -24.84045 1.000 24.80550 285 LEU A C 1
ATOM 2247 O O . LEU A 1 288 ? -3.29862 -7.68630 -24.65252 1.000 26.91479 285 LEU A O 1
ATOM 2252 N N . ALA A 1 289 ? -4.87402 -8.76001 -25.84923 1.000 26.78879 286 ALA A N 1
ATOM 2253 C CA . ALA A 1 289 ? -3.90231 -9.24518 -26.81999 1.000 27.51648 286 ALA A CA 1
ATOM 2254 C C . ALA A 1 289 ? -3.17415 -8.10932 -27.52024 1.000 30.05105 286 ALA A C 1
ATOM 2255 O O . ALA A 1 289 ? -2.04863 -8.30630 -27.99136 1.000 30.86740 286 ALA A O 1
ATOM 2257 N N . ASP A 1 290 ? -3.78495 -6.92476 -27.59468 1.000 26.65703 287 ASP A N 1
ATOM 2258 C CA . ASP A 1 290 ? -3.19448 -5.76454 -28.24374 1.000 26.62781 287 ASP A CA 1
ATOM 2259 C C . ASP A 1 290 ? -2.67573 -4.72592 -27.25284 1.000 24.01133 287 ASP A C 1
ATOM 2260 O O . ASP A 1 290 ? -2.51851 -3.56097 -27.62609 1.000 24.46465 287 ASP A O 1
ATOM 2265 N N . ILE A 1 291 ? -2.40487 -5.10606 -25.99998 1.000 25.74896 288 ILE A N 1
ATOM 2266 C CA . ILE A 1 291 ? -2.23987 -4.06300 -24.99415 1.000 22.21063 288 ILE A CA 1
ATOM 2267 C C . ILE A 1 291 ? -0.99099 -3.21621 -25.25441 1.000 23.32643 288 ILE A C 1
ATOM 2268 O O . ILE A 1 291 ? -1.00946 -2.00009 -25.02984 1.000 23.40229 288 ILE A O 1
ATOM 2273 N N . VAL A 1 292 ? 0.08873 -3.80604 -25.77760 1.000 26.17009 289 VAL A N 1
ATOM 2274 C CA . VAL A 1 292 ? 1.26927 -2.99904 -26.08881 1.000 27.10599 289 VAL A CA 1
ATOM 2275 C C . VAL A 1 292 ? 0.93071 -1.96680 -27.16132 1.000 24.92741 289 VAL A C 1
ATOM 2276 O O . VAL A 1 292 ? 1.20032 -0.76944 -27.00525 1.000 26.18816 289 VAL A O 1
ATOM 2280 N N . ALA A 1 293 ? 0.31250 -2.42076 -28.25580 1.000 27.14794 290 ALA A N 1
ATOM 2281 C CA . ALA A 1 293 ? -0.10708 -1.51621 -29.32373 1.000 26.38739 290 ALA A CA 1
ATOM 2282 C C . ALA A 1 293 ? -1.07777 -0.46522 -28.81175 1.000 23.77599 290 ALA A C 1
ATOM 2283 O O . ALA A 1 293 ? -1.03891 0.68440 -29.25868 1.000 25.90856 290 ALA A O 1
ATOM 2285 N N . ILE A 1 294 ? -1.93321 -0.82900 -27.85439 1.000 23.03807 291 ILE A N 1
ATOM 2286 C CA . ILE A 1 294 ? -2.85325 0.15005 -27.28068 1.000 20.94083 291 ILE A CA 1
ATOM 2287 C C . ILE A 1 294 ? -2.07622 1.29155 -26.63499 1.000 24.12601 291 ILE A C 1
ATOM 2288 O O . ILE A 1 294 ? -2.38589 2.47495 -26.83305 1.000 24.82613 291 ILE A O 1
ATOM 2293 N N . THR A 1 295 ? -1.05644 0.95838 -25.84027 1.000 25.69875 292 THR A N 1
ATOM 2294 C CA . THR A 1 295 ? -0.29314 2.01390 -25.18884 1.000 25.95581 292 THR A CA 1
ATOM 2295 C C . THR A 1 295 ? 0.53027 2.82291 -26.17881 1.000 29.06241 292 THR A C 1
ATOM 2296 O O . THR A 1 295 ? 0.94559 3.93937 -25.84943 1.000 30.33871 292 THR A O 1
ATOM 2300 N N . GLU A 1 296 ? 0.77069 2.28984 -27.37461 1.000 24.57949 293 GLU A N 1
ATOM 2301 C CA . GLU A 1 296 ? 1.46257 3.00821 -28.43970 1.000 27.49550 293 GLU A CA 1
ATOM 2302 C C . GLU A 1 296 ? 0.51770 3.78794 -29.35135 1.000 28.76085 293 GLU A C 1
ATOM 2303 O O . GLU A 1 296 ? 0.98600 4.44204 -30.28961 1.000 35.02114 293 GLU A O 1
ATOM 2309 N N . GLY A 1 297 ? -0.79090 3.74071 -29.10452 1.000 28.39482 294 GLY A N 1
ATOM 2310 C CA . GLY A 1 297 ? -1.73855 4.42000 -29.96830 1.000 26.72525 294 GLY A CA 1
ATOM 2311 C C . GLY A 1 297 ? -1.99711 3.73002 -31.28697 1.000 27.51396 294 GLY A C 1
ATOM 2312 O O . GLY A 1 297 ? -2.45258 4.38081 -32.23748 1.000 30.13614 294 GLY A O 1
ATOM 2313 N N . LYS A 1 298 ? -1.72419 2.42819 -31.37951 1.000 27.44179 295 LYS A N 1
ATOM 2314 C CA . LYS A 1 298 ? -1.79702 1.68422 -32.63106 1.000 28.69903 295 LYS A CA 1
ATOM 2315 C C . LYS A 1 298 ? -2.90318 0.63908 -32.65372 1.000 27.18291 295 LYS A C 1
ATOM 2316 O O . LYS A 1 298 ? -3.06704 -0.05177 -33.66960 1.000 26.92433 295 LYS A O 1
ATOM 2322 N N . ALA A 1 299 ? -3.65756 0.49106 -31.56595 1.000 24.64037 296 ALA A N 1
ATOM 2323 C CA . ALA A 1 299 ? -4.76667 -0.45034 -31.53951 1.000 23.58446 296 ALA A CA 1
ATOM 2324 C C . ALA A 1 299 ? -5.80380 0.04477 -30.54733 1.000 21.82818 296 ALA A C 1
ATOM 2325 O O . ALA A 1 299 ? -5.52442 0.90310 -29.70130 1.000 23.13897 296 ALA A O 1
ATOM 2327 N N . GLY A 1 300 ? -7.00301 -0.52587 -30.66334 1.000 22.56148 297 GLY A N 1
ATOM 2328 C CA . GLY A 1 300 ? -8.11901 -0.17236 -29.81287 1.000 21.26865 297 GLY A CA 1
ATOM 2329 C C . GLY A 1 300 ? -8.82830 1.08556 -30.28260 1.000 21.91966 297 GLY A C 1
ATOM 2330 O O . GLY A 1 300 ? -8.35459 1.84128 -31.13602 1.000 24.28238 297 GLY A O 1
ATOM 2331 N N . THR A 1 301 ? -10.00785 1.30663 -29.71010 1.000 18.61186 298 THR A N 1
ATOM 2332 C CA . THR A 1 301 ? -10.76936 2.52406 -29.97159 1.000 18.26061 298 THR A CA 1
ATOM 2333 C C . THR A 1 301 ? -10.40672 3.53599 -28.89358 1.000 19.75685 298 THR A C 1
ATOM 2334 O O . THR A 1 301 ? -10.76858 3.36738 -27.72524 1.000 19.97461 298 THR A O 1
ATOM 2338 N N . ARG A 1 302 ? -9.68358 4.57555 -29.28348 1.000 20.65890 299 ARG A N 1
ATOM 2339 C CA . ARG A 1 302 ? -9.22055 5.59196 -28.35049 1.000 21.44805 299 ARG A CA 1
ATOM 2340 C C . ARG A 1 302 ? -10.27485 6.68508 -28.22020 1.000 22.07195 299 ARG A C 1
ATOM 2341 O O . ARG A 1 302 ? -1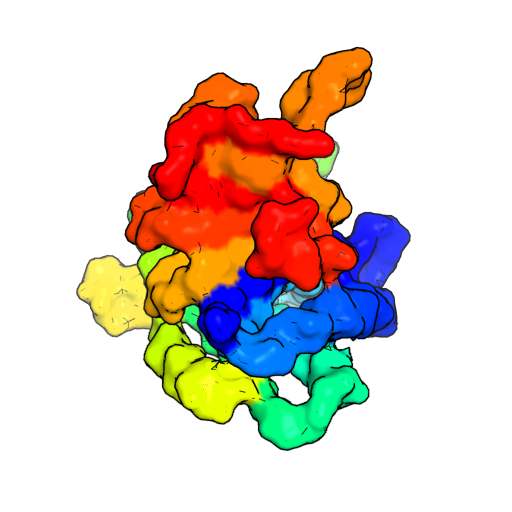0.61744 7.34158 -29.20464 1.000 23.06551 299 ARG A O 1
ATOM 2349 N N . VAL A 1 303 ? -10.78546 6.87135 -27.00374 1.000 20.43716 300 VAL A N 1
ATOM 2350 C CA . VAL A 1 303 ? -11.80882 7.86846 -26.70850 1.000 19.98993 300 VAL A CA 1
ATOM 2351 C C . VAL A 1 303 ? -11.10620 9.05329 -26.05961 1.000 21.47568 300 VAL A C 1
ATOM 2352 O O . VAL A 1 303 ? -10.50043 8.91363 -24.98823 1.000 21.17681 300 VAL A O 1
ATOM 2356 N N . SER A 1 304 ? -11.15652 10.21184 -26.71335 1.000 21.11035 301 SER A N 1
ATOM 2357 C CA . SER A 1 304 ? -10.36118 11.34010 -26.25988 1.000 20.05016 301 SER A CA 1
ATOM 2358 C C . SER A 1 304 ? -11.00859 12.63450 -26.71549 1.000 23.87214 301 SER A C 1
ATOM 2359 O O . SER A 1 304 ? -11.57392 12.70903 -27.80826 1.000 23.71065 301 SER A O 1
ATOM 2362 N N . THR A 1 305 ? -10.90051 13.66024 -25.88344 1.000 22.82976 302 THR A N 1
ATOM 2363 C CA . THR A 1 305 ? -11.30371 14.99024 -26.31881 1.000 26.08771 302 THR A CA 1
ATOM 2364 C C . THR A 1 305 ? -10.17822 15.73739 -27.01238 1.000 27.64594 302 THR A C 1
ATOM 2365 O O . THR A 1 305 ? -10.37729 16.88891 -27.40814 1.000 27.24601 302 THR A O 1
ATOM 2369 N N . ARG A 1 306 ? -9.01390 15.10593 -27.19194 1.000 28.34139 303 ARG A N 1
ATOM 2370 C CA . ARG A 1 306 ? -7.86564 15.81576 -27.74862 1.000 29.80990 303 ARG A CA 1
ATOM 2371 C C . ARG A 1 306 ? -8.10210 16.23569 -29.19410 1.000 31.62920 303 ARG A C 1
ATOM 2372 O O . ARG A 1 306 ? -7.51661 17.22429 -29.65048 1.000 34.62257 303 ARG A O 1
ATOM 2380 N N . LYS A 1 307 ? -8.94862 15.50887 -29.92510 1.000 27.56487 304 LYS A N 1
ATOM 2381 C CA . LYS A 1 307 ? -9.19347 15.76178 -31.34241 1.000 30.39772 304 LYS A CA 1
ATOM 2382 C C . LYS A 1 307 ? -10.66485 15.51309 -31.63484 1.000 32.14900 304 LYS A C 1
ATOM 2383 O O . LYS A 1 307 ? -11.19481 14.45454 -31.28686 1.000 32.33238 304 LYS A O 1
ATOM 2389 N N . ALA A 1 308 ? -11.32934 16.47499 -32.26878 1.000 26.49757 305 ALA A N 1
ATOM 2390 C CA . ALA A 1 308 ? -12.74491 16.27969 -32.52253 1.000 24.39929 305 ALA A CA 1
ATOM 2391 C C . ALA A 1 308 ? -12.93934 15.32167 -33.69488 1.000 25.75713 305 ALA A C 1
ATOM 2392 O O . ALA A 1 308 ? -12.01338 15.03586 -34.45495 1.000 28.56120 305 ALA A O 1
ATOM 2394 N N . GLY A 1 309 ? -14.16022 14.80893 -33.82514 1.000 25.85530 306 GLY A N 1
ATOM 2395 C CA . GLY A 1 309 ? -14.48299 13.94012 -34.94729 1.000 26.80092 306 GLY A CA 1
ATOM 2396 C C . GLY A 1 309 ? -14.13387 12.48132 -34.69421 1.000 28.46784 306 GLY A C 1
ATOM 2397 O O . GLY A 1 309 ? -14.05354 12.01661 -33.55440 1.000 25.40302 306 GLY A O 1
ATOM 2398 N N . ILE A 1 310 ? -13.91045 11.76060 -35.78809 1.000 24.02151 307 ILE A N 1
ATOM 2399 C CA . ILE A 1 310 ? -13.71267 10.31687 -35.75939 1.000 20.36006 307 ILE A CA 1
ATOM 2400 C C . ILE A 1 310 ? -12.63350 9.93479 -36.76442 1.000 23.10473 307 ILE A C 1
ATOM 2401 O O . ILE A 1 310 ? -12.55507 10.49546 -37.86650 1.000 23.61836 307 ILE A O 1
ATOM 2406 N N A GLU A 1 311 ? -11.80269 8.96884 -36.37849 0.574 21.89418 308 GLU A N 1
ATOM 2407 N N B GLU A 1 311 ? -11.76714 9.00790 -36.35816 0.426 21.95294 308 GLU A N 1
ATOM 2408 C CA A GLU A 1 311 ? -10.73004 8.44665 -37.20789 0.574 23.94111 308 GLU A CA 1
ATOM 2409 C CA B GLU A 1 311 ? -10.74175 8.43706 -37.21537 0.426 23.97621 308 GLU A CA 1
ATOM 2410 C C A GLU A 1 311 ? -10.85968 6.93159 -37.22478 0.574 23.57521 308 GLU A C 1
ATOM 2411 C C B GLU A 1 311 ? -10.92176 6.92940 -37.23499 0.426 23.52421 308 GLU A C 1
ATOM 2412 O O A GLU A 1 311 ? -11.07724 6.32024 -36.17400 0.574 22.45813 308 GLU A O 1
ATOM 2413 O O B GLU A 1 311 ? -11.21289 6.32104 -36.20086 0.426 22.39177 308 GLU A O 1
ATOM 2424 N N . TYR A 1 312 ? -10.75547 6.33222 -38.40897 1.000 21.80300 309 TYR A N 1
ATOM 2425 C CA . TYR A 1 312 ? -10.87888 4.89048 -38.56284 1.000 19.18210 309 TYR A CA 1
ATOM 2426 C C . TYR A 1 312 ? -9.51062 4.23687 -38.68542 1.000 22.28913 309 TYR A C 1
ATOM 2427 O O . TYR A 1 312 ? -8.48436 4.89792 -38.86223 1.000 23.96569 309 TYR A O 1
ATOM 2436 N N . ARG A 1 313 ? -9.50408 2.91122 -38.60339 1.000 23.68570 310 ARG A N 1
ATOM 2437 C CA . ARG A 1 313 ? -8.36419 2.16381 -39.13533 1.000 32.14010 310 ARG A CA 1
ATOM 2438 C C . ARG A 1 313 ? -8.84949 0.88292 -39.80577 1.000 32.27583 310 ARG A C 1
ATOM 2439 O O . ARG A 1 313 ? -8.05741 0.00828 -40.17007 1.000 37.09284 310 ARG A O 1
#

Radius of gyration: 19.69 Å; Cα contacts (8 Å, |Δi|>4): 727; chains: 1; bounding box: 56×40×57 Å

Nearest PDB structures (foldseek):
  8crv-assembly1_A-2  TM=1.003E+00  e=1.017E-70  Pseudomonas aeruginosa PAO1
  4jz7-assembly2_C  TM=9.349E-01  e=1.243E-36  Giardia lamblia ATCC 50803
  2e9y-assembly1_B  TM=9.287E-01  e=1.412E-35  Aeropyrum pernix K1
  3kzf-assembly1_B  TM=8.825E-01  e=5.118E-33  Giardia lamblia ATCC 50803
  2we4-assembly1_B  TM=8.724E-01  e=3.554E-33  Enterococcus faecalis

Organism: Pseudomonas aeruginosa (strain ATCC 15692 / DSM 22644 / CIP 104116 / JCM 14847 / LMG 12228 / 1C / PRS 101 / PAO1) (NCBI:txid208964)